Protein AF-0000000082197434 (afdb_homodimer)

Organism: NCBI:txid1825980

Foldseek 3Di:
DPQQLVVCVVCVVVCVVLQAQEEEEDEQPFDDRDPRHHYDYHHWHQDLPIPLLVCLLVLLCRLLVCVLVQGEYEQEYQFLAANSLLSQLSNCVQQDVDASVRSSVVVCVVVVRHDHDPNSVVSSVVCNVPVRVVSSVVSVVVCVVSVVVPPRPRYHYHHDGNPPPPPDPPPPPPDDDD/DPQQLVVCVVCVVVCVVLQAQEEEEDEQPFDDRDPRHHYDYHHWHQDLVIPLLVCLLVLLCRLLVCVLVQGEYEQEYQFLAANSLLSQLSNCVQQDVDASVRSSVVVCVVVVRHDHDPNSVVSSVVCNVPPSVVSSVVSVVVVVVSVVVNPRPRYDYHHDGNPPPPPPPPPPPPPDDD

Radius of gyration: 21.54 Å; Cα contacts (8 Å, |Δi|>4): 579; chains: 2; bounding box: 56×86×56 Å

Nearest PDB structures (foldseek):
  6lmy-assembly1_A  TM=9.536E-01  e=1.505E-15  Homo sapiens
  6l1s-assembly1_A  TM=9.495E-01  e=3.196E-15  Homo sapiens
  1wrm-assembly1_A  TM=9.565E-01  e=4.959E-15  Homo sapiens
  6lou-assembly1_A  TM=9.520E-01  e=4.959E-15  Homo sapiens
  7c8s-assembly1_A  TM=9.430E-01  e=7.693E-15  Homo sapiens

Secondary structure (DSSP, 8-state):
-HHHHHHHHHTHHHHHHTTEEEEEEESTT----STT-EEEEE---S-TTS--GGGHHHHHHHHHHHHHTT-EEEEE-SSSSSHHHHHHHHHHHHHSS--HHHHHHHHHHHBTT----HHHHHHHHHHHHHTHHHHHHHHHHHHHHHTTSTT----BEEEE------------------/-HHHHHHHHHTHHHHHHTTEEEEEEESTT----STT-EEEEE---S-TT---GGGHHHHHHHHHHHHHTT-EEEEE-SSSSSHHHHHHHHHHHHHSS--HHHHHHHHHHHBTT----HHHHHHHHHHHHHTHHHHHHHHHHHHHHHTTSTT----BEEEE------------------

pLDDT: mean 82.96, std 24.91, range [22.56, 98.94]

Structure (mmCIF, N/CA/C/O backbone):
data_AF-0000000082197434-model_v1
#
loop_
_entity.id
_entity.type
_entity.pdbx_description
1 polymer 'Dual specificity protein phosphatase 15'
#
loop_
_atom_site.group_PDB
_atom_site.id
_atom_site.type_symbol
_atom_site.label_atom_id
_atom_site.label_alt_id
_atom_site.label_comp_id
_atom_site.label_asym_id
_atom_site.label_entity_id
_atom_site.label_seq_id
_atom_site.pdbx_PDB_ins_code
_atom_site.Cartn_x
_atom_site.Cartn_y
_atom_site.Cartn_z
_atom_site.occupancy
_atom_site.B_iso_or_equiv
_atom_site.auth_seq_id
_atom_site.auth_comp_id
_atom_site.auth_asym_id
_atom_site.auth_atom_id
_atom_site.pdbx_PDB_model_num
ATOM 1 N N . GLN A 1 1 ? -16.203 20.062 2.92 1 41.38 1 GLN A N 1
ATOM 2 C CA . GLN A 1 1 ? -15.891 19.7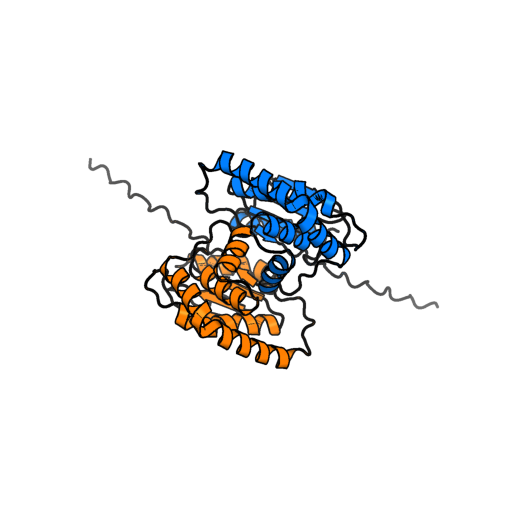81 4.316 1 41.38 1 GLN A CA 1
ATOM 3 C C . GLN A 1 1 ? -16.562 18.5 4.781 1 41.38 1 GLN A C 1
ATOM 5 O O . GLN A 1 1 ? -15.938 17.656 5.438 1 41.38 1 GLN A O 1
ATOM 10 N N . ASN A 1 2 ? -17.938 18.297 4.477 1 50.31 2 ASN A N 1
ATOM 11 C CA . ASN A 1 2 ? -18.953 17.359 4.93 1 50.31 2 ASN A CA 1
ATOM 12 C C . ASN A 1 2 ? -18.781 15.984 4.293 1 50.31 2 ASN A C 1
ATOM 14 O O . ASN A 1 2 ? -19.125 14.969 4.898 1 50.31 2 ASN A O 1
ATOM 18 N N . ASN A 1 3 ? -17.812 15.984 3.371 1 70.44 3 ASN A N 1
ATOM 19 C CA . ASN A 1 3 ? -17.828 14.797 2.525 1 70.44 3 ASN A CA 1
ATOM 20 C C . ASN A 1 3 ? -16.922 13.695 3.076 1 70.44 3 ASN A C 1
ATOM 22 O O . ASN A 1 3 ? -17.281 12.523 3.08 1 70.44 3 ASN A O 1
ATOM 26 N N . MET A 1 4 ? -15.961 14.141 3.9 1 75.88 4 MET A N 1
ATOM 27 C CA . MET A 1 4 ? -15.055 13.117 4.406 1 75.88 4 MET A CA 1
ATOM 28 C C . MET A 1 4 ? -15.672 12.359 5.578 1 75.88 4 MET A C 1
ATOM 30 O O . MET A 1 4 ? -15.555 11.141 5.672 1 75.88 4 MET A O 1
ATOM 34 N N . ALA A 1 5 ? -16.328 13.086 6.387 1 78.31 5 ALA A N 1
ATOM 35 C CA . ALA A 1 5 ? -17.016 12.477 7.52 1 78.31 5 ALA A CA 1
ATOM 36 C C . ALA A 1 5 ? -18.031 11.445 7.047 1 78.31 5 ALA A C 1
ATOM 38 O O . ALA A 1 5 ? -18.125 10.352 7.609 1 78.31 5 ALA A O 1
ATOM 39 N N . ALA A 1 6 ? -18.703 11.82 6.012 1 81.69 6 ALA A N 1
ATOM 40 C CA . ALA A 1 6 ? -19.719 10.93 5.457 1 81.69 6 ALA A CA 1
ATOM 41 C C . ALA A 1 6 ? -19.078 9.672 4.871 1 81.69 6 ALA A C 1
ATOM 43 O O . ALA A 1 6 ? -19.594 8.562 5.039 1 81.6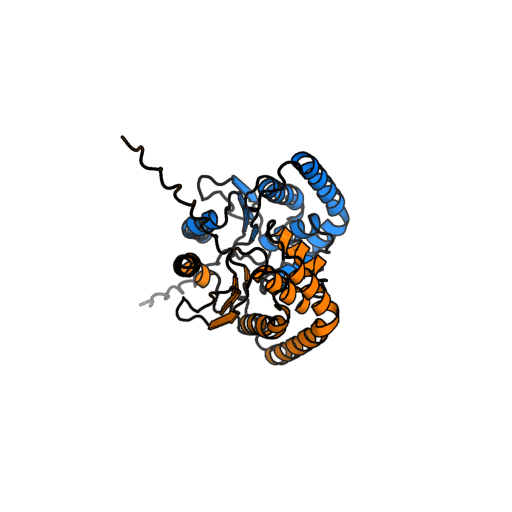9 6 ALA A O 1
ATOM 44 N N . THR A 1 7 ? -18 9.867 4.266 1 81.12 7 THR A N 1
ATOM 45 C CA . THR A 1 7 ? -17.312 8.742 3.646 1 81.12 7 THR A CA 1
ATOM 46 C C . THR A 1 7 ? -16.797 7.773 4.711 1 81.12 7 THR A C 1
ATOM 48 O O . THR A 1 7 ? -16.953 6.555 4.57 1 81.12 7 THR A O 1
ATOM 51 N N . LEU A 1 8 ? -16.328 8.32 5.754 1 86 8 LEU A N 1
ATOM 52 C CA . LEU A 1 8 ? -15.828 7.469 6.828 1 86 8 LEU A CA 1
ATOM 53 C C . LEU A 1 8 ? -16.969 6.703 7.496 1 86 8 LEU A C 1
ATOM 55 O O . LEU A 1 8 ? -16.812 5.523 7.824 1 86 8 LEU A O 1
ATOM 59 N N . LYS A 1 9 ? -18.016 7.316 7.652 1 84.69 9 LYS A N 1
ATOM 60 C CA . LYS A 1 9 ? -19.188 6.68 8.266 1 84.69 9 LYS A CA 1
ATOM 61 C C . LYS A 1 9 ? -19.719 5.547 7.387 1 84.69 9 LYS A C 1
ATOM 63 O O . LYS A 1 9 ? -20.078 4.48 7.895 1 84.69 9 LYS A O 1
ATOM 68 N N . ARG A 1 10 ? -19.625 5.809 6.121 1 82.44 10 ARG A N 1
ATOM 69 C CA . ARG A 1 10 ? -20.109 4.809 5.172 1 82.44 10 ARG A CA 1
ATOM 70 C C . ARG A 1 10 ? -19.141 3.635 5.074 1 82.44 10 ARG A C 1
ATOM 72 O O . ARG A 1 10 ? -19.547 2.52 4.734 1 82.44 10 ARG A O 1
ATOM 79 N N . ASP A 1 11 ? -17.953 3.965 5.508 1 85.75 11 ASP A N 1
ATOM 80 C CA . ASP A 1 11 ? -16.906 2.959 5.336 1 85.75 11 ASP A CA 1
ATOM 81 C C . ASP A 1 11 ? -16.656 2.195 6.637 1 85.75 11 ASP A C 1
ATOM 83 O O . ASP A 1 11 ? -15.672 1.471 6.758 1 85.75 11 ASP A O 1
ATOM 87 N N . ARG A 1 12 ? -17.5 2.262 7.543 1 87.56 12 ARG A N 1
ATOM 88 C CA . ARG A 1 12 ? -17.266 1.701 8.867 1 87.56 12 ARG A CA 1
ATOM 89 C C . ARG A 1 12 ? -17.078 0.188 8.797 1 87.56 12 ARG A C 1
ATOM 91 O O . ARG A 1 12 ? -16.234 -0.375 9.484 1 87.56 12 ARG A O 1
ATOM 98 N N . GLU A 1 13 ? -17.859 -0.441 8.047 1 83.38 13 GLU A N 1
ATOM 99 C CA . GLU A 1 13 ? -17.781 -1.894 7.922 1 83.38 13 GLU A CA 1
ATOM 100 C C . GLU A 1 13 ? -16.422 -2.322 7.379 1 83.38 13 GLU A C 1
ATOM 102 O O . GLU A 1 13 ? -15.82 -3.285 7.871 1 83.38 13 GLU A O 1
ATOM 107 N N . ASN A 1 14 ? -16.031 -1.604 6.406 1 83.12 14 ASN A N 1
ATOM 108 C CA . ASN A 1 14 ? -14.727 -1.911 5.832 1 83.12 14 ASN A CA 1
ATOM 109 C C . ASN A 1 14 ? -13.602 -1.675 6.836 1 83.12 14 ASN A C 1
ATOM 111 O O . ASN A 1 14 ? -12.641 -2.445 6.891 1 83.12 14 ASN A O 1
ATOM 115 N N . LEU A 1 15 ? -13.742 -0.645 7.543 1 90 15 LEU A N 1
ATOM 116 C CA . LEU A 1 15 ? -12.734 -0.339 8.555 1 90 15 LEU A CA 1
ATOM 117 C C . LEU A 1 15 ? -12.664 -1.447 9.602 1 90 15 LEU A C 1
ATOM 119 O O . LEU A 1 15 ? -11.57 -1.864 9.992 1 90 15 LEU A O 1
ATOM 123 N N . THR A 1 16 ? -13.773 -1.887 9.969 1 87.94 16 THR A N 1
ATOM 124 C CA . THR A 1 16 ? -13.836 -2.955 10.961 1 87.94 16 THR A CA 1
ATOM 125 C C . THR A 1 16 ? -13.258 -4.25 10.398 1 87.94 16 THR A C 1
ATOM 127 O O . THR A 1 16 ? -12.5 -4.945 11.078 1 87.94 16 THR A O 1
ATOM 130 N N . LYS A 1 17 ? -13.617 -4.496 9.195 1 82.25 17 LYS A N 1
ATOM 131 C CA . LYS A 1 17 ? -13.133 -5.707 8.531 1 82.25 17 LYS A CA 1
ATOM 132 C C . LYS A 1 17 ? -11.609 -5.723 8.453 1 82.25 17 LYS A C 1
ATOM 134 O O . LYS A 1 17 ? -10.992 -6.781 8.547 1 82.25 17 LYS A O 1
ATOM 139 N N . ASN A 1 18 ? -11.047 -4.555 8.367 1 84.12 18 ASN A N 1
ATOM 140 C CA . ASN A 1 18 ? -9.594 -4.441 8.258 1 84.12 18 ASN A CA 1
ATOM 141 C C . ASN A 1 18 ? -8.953 -4.141 9.609 1 84.12 18 ASN A C 1
ATOM 143 O O . ASN A 1 18 ? -7.785 -3.748 9.672 1 84.12 18 ASN A O 1
ATOM 147 N N . ARG A 1 19 ? -9.727 -4.199 10.664 1 90.75 19 ARG A N 1
ATOM 148 C CA . ARG A 1 19 ? -9.273 -4.051 12.047 1 90.75 19 ARG A CA 1
ATOM 149 C C . ARG A 1 19 ? -8.68 -2.668 12.281 1 90.75 19 ARG A C 1
ATOM 151 O O . ARG A 1 19 ? -7.676 -2.531 12.984 1 90.75 19 ARG A O 1
ATOM 158 N N . VAL A 1 20 ? -9.266 -1.799 11.562 1 95.12 20 VAL A N 1
ATOM 159 C CA . VAL A 1 20 ? -8.828 -0.428 11.812 1 95.12 20 VAL A CA 1
ATOM 160 C C . VAL A 1 20 ? -9.367 0.052 13.156 1 95.12 20 VAL A C 1
ATOM 162 O O . VAL A 1 20 ? -10.57 0.014 13.398 1 95.12 20 VAL A O 1
ATOM 165 N N . THR A 1 21 ? -8.445 0.478 14.008 1 97.44 21 THR A N 1
ATOM 166 C CA . THR A 1 21 ? -8.812 0.962 15.336 1 97.44 21 THR A CA 1
ATOM 167 C C . THR A 1 21 ? -8.367 2.408 15.523 1 97.44 21 THR A C 1
ATOM 169 O O . THR A 1 21 ? -8.805 3.084 16.453 1 97.44 21 THR A O 1
ATOM 172 N N . HIS A 1 22 ? -7.496 2.879 14.773 1 98.06 22 HIS A N 1
ATOM 173 C CA . HIS A 1 22 ? -6.918 4.215 14.852 1 98.06 22 HIS A CA 1
ATOM 174 C C . HIS A 1 22 ? -7.086 4.965 13.531 1 98.06 22 HIS A C 1
ATOM 176 O O . HIS A 1 22 ? -6.953 4.375 12.461 1 98.06 22 HIS A O 1
ATOM 182 N N . ILE A 1 23 ? -7.422 6.27 13.641 1 97.75 23 ILE A N 1
ATOM 183 C CA . ILE A 1 23 ? -7.547 7.121 12.469 1 97.75 23 ILE A CA 1
ATOM 184 C C . ILE A 1 23 ? -6.672 8.359 12.633 1 97.75 23 ILE A C 1
ATOM 186 O O . ILE A 1 23 ? -6.797 9.094 13.617 1 97.75 23 ILE A O 1
ATOM 190 N N . LEU A 1 24 ? -5.75 8.547 11.734 1 98.5 24 LEU A N 1
ATOM 191 C CA . LEU A 1 24 ? -4.93 9.75 11.625 1 98.5 24 LEU A CA 1
ATOM 192 C C . LEU A 1 24 ? -5.441 10.656 10.516 1 98.5 24 LEU A C 1
ATOM 194 O O . LEU A 1 24 ? -5.262 10.367 9.328 1 98.5 24 LEU A O 1
ATOM 198 N N . SER A 1 25 ? -6.082 11.789 10.961 1 97.56 25 SER A N 1
ATOM 199 C CA . SER A 1 25 ? -6.656 12.75 10.023 1 97.56 25 SER A CA 1
ATOM 200 C C . SER A 1 25 ? -5.715 13.93 9.805 1 97.56 25 SER A C 1
ATOM 202 O O . SER A 1 25 ? -5.359 14.633 10.75 1 97.56 25 SER A O 1
ATOM 204 N N . VAL A 1 26 ? -5.324 14.117 8.492 1 98.25 26 VAL A N 1
ATOM 205 C CA . VAL A 1 26 ? -4.312 15.125 8.188 1 98.25 26 VAL A CA 1
ATOM 206 C C . VAL A 1 26 ? -4.871 16.141 7.188 1 98.25 26 VAL A C 1
ATOM 208 O O . VAL A 1 26 ? -4.555 16.078 5.996 1 98.25 26 VAL A O 1
ATOM 211 N N . HIS A 1 27 ? -5.707 17.094 7.59 1 96.31 27 HIS A N 1
ATOM 212 C CA . HIS A 1 27 ? -6.277 18.156 6.766 1 96.31 27 HIS A CA 1
ATOM 213 C C . HIS A 1 27 ? -6.844 19.266 7.629 1 96.31 27 HIS A C 1
ATOM 215 O O . HIS A 1 27 ? -6.969 19.125 8.844 1 96.31 27 HIS A O 1
ATOM 221 N N . ASN A 1 28 ? -7.188 20.422 7.027 1 94.19 28 ASN A N 1
ATOM 222 C CA . ASN A 1 28 ? -7.48 21.656 7.75 1 94.19 28 ASN A CA 1
ATOM 223 C C . ASN A 1 28 ? -8.797 21.562 8.523 1 94.19 28 ASN A C 1
ATOM 225 O O . ASN A 1 28 ? -9.078 22.391 9.391 1 94.19 28 ASN A O 1
ATOM 229 N N . ASN A 1 29 ? -9.633 20.625 8.383 1 92.44 29 ASN A N 1
ATOM 230 C CA . ASN A 1 29 ? -10.875 20.422 9.133 1 92.44 29 ASN A CA 1
ATOM 231 C C . ASN A 1 29 ? -10.883 19.078 9.859 1 92.44 29 ASN A C 1
ATOM 233 O O . ASN A 1 29 ? -11.938 18.469 10.016 1 92.44 29 ASN A O 1
ATOM 237 N N . ALA A 1 30 ? -9.75 18.703 10.289 1 94.38 30 ALA A N 1
ATOM 238 C CA . ALA A 1 30 ? -9.609 17.391 10.891 1 94.38 30 ALA A CA 1
ATOM 239 C C . ALA A 1 30 ? -10.312 17.328 12.25 1 94.38 30 ALA A C 1
ATOM 241 O O . ALA A 1 30 ? -10.07 18.156 13.117 1 94.38 30 ALA A O 1
ATOM 242 N N . ARG A 1 31 ? -11.195 16.375 12.406 1 94.31 31 ARG A N 1
ATOM 243 C CA . ARG A 1 31 ? -11.906 16.125 13.648 1 94.31 31 ARG A CA 1
ATOM 244 C C . ARG A 1 31 ? -12.43 14.688 13.703 1 94.31 31 ARG A C 1
ATOM 246 O O . ARG A 1 31 ? -12.688 14.086 12.664 1 94.31 31 ARG A O 1
ATOM 253 N N . PRO A 1 32 ? -12.555 14.133 14.898 1 95.31 32 PRO A N 1
ATOM 254 C CA . PRO A 1 32 ? -13.148 12.797 14.992 1 95.31 32 PRO A CA 1
ATOM 255 C C . PRO A 1 32 ? -14.586 12.758 14.484 1 95.31 32 PRO A C 1
ATOM 257 O O . PRO A 1 32 ? -15.352 13.703 14.695 1 95.31 32 PRO A O 1
ATOM 260 N N . VAL A 1 33 ? -14.891 11.633 13.789 1 93.25 33 VAL A N 1
ATOM 261 C CA . VAL A 1 33 ? -16.25 11.547 13.242 1 93.25 33 VAL A CA 1
ATOM 262 C C . VAL A 1 33 ? -16.859 10.188 13.602 1 93.25 33 VAL A C 1
ATOM 264 O O . VAL A 1 33 ? -18.078 10.039 13.625 1 93.25 33 VAL A O 1
ATOM 267 N N . LEU A 1 34 ? -16.047 9.188 13.773 1 94.5 34 LEU A N 1
ATOM 268 C CA . LEU A 1 34 ? -16.516 7.852 14.141 1 94.5 34 LEU A CA 1
ATOM 269 C C . LEU A 1 34 ? -16.375 7.621 15.641 1 94.5 34 LEU A C 1
ATOM 271 O O . LEU A 1 34 ? -15.391 8.055 16.25 1 94.5 34 LEU A O 1
ATOM 275 N N . GLU A 1 35 ? -17.297 6.875 16.125 1 92.75 35 GLU A N 1
ATOM 276 C CA . GLU A 1 35 ? -17.188 6.488 17.531 1 92.75 35 GLU A CA 1
ATOM 277 C C . GLU A 1 35 ? -16.297 5.262 17.703 1 92.75 35 GLU A C 1
ATOM 279 O O . GLU A 1 35 ? -16.047 4.535 16.75 1 92.75 35 GLU A O 1
ATOM 284 N N . ASP A 1 36 ? -15.68 5.039 18.812 1 93.38 36 ASP A N 1
ATOM 285 C CA . ASP A 1 36 ? -14.938 3.85 19.219 1 93.38 36 ASP A CA 1
ATOM 286 C C . ASP A 1 36 ? -13.641 3.709 18.422 1 93.38 36 ASP A C 1
ATOM 288 O O . ASP A 1 36 ? -13.258 2.6 18.047 1 93.38 36 ASP A O 1
ATOM 292 N N . MET A 1 37 ? -13.234 4.832 17.906 1 96.56 37 MET A N 1
ATOM 293 C CA . MET A 1 37 ? -11.922 4.902 17.266 1 96.56 37 MET A CA 1
ATOM 294 C C . MET A 1 37 ? -10.984 5.828 18.031 1 96.56 37 MET A C 1
ATOM 296 O O . MET A 1 37 ? -11.43 6.801 18.641 1 96.56 37 MET A O 1
ATOM 300 N N . THR A 1 38 ? -9.719 5.488 18.094 1 98.19 38 THR A N 1
ATOM 301 C CA . THR A 1 38 ? -8.703 6.406 18.594 1 98.19 38 THR A CA 1
ATOM 302 C C . THR A 1 38 ? -8.234 7.355 17.5 1 98.19 38 THR A C 1
ATOM 304 O O . THR A 1 38 ? -7.855 6.914 16.406 1 98.19 38 THR A O 1
ATOM 307 N N . TYR A 1 39 ? -8.25 8.703 17.812 1 98.19 39 TYR A N 1
ATOM 308 C CA . TYR A 1 39 ? -7.969 9.688 16.766 1 98.19 39 TYR A CA 1
ATOM 309 C C . TYR A 1 39 ? -6.707 10.477 17.094 1 98.19 39 TYR A C 1
ATOM 311 O O . TYR A 1 39 ? -6.449 10.797 18.25 1 98.19 39 TYR A O 1
ATOM 319 N N . LEU A 1 40 ? -5.918 10.742 16.094 1 98.81 40 LEU A N 1
ATOM 320 C CA . LEU A 1 40 ? -5.012 11.883 16.031 1 98.81 40 LEU A CA 1
ATOM 321 C C . LEU A 1 40 ? -5.375 12.805 14.875 1 98.81 40 LEU A C 1
ATOM 323 O O . LEU A 1 40 ? -5.434 12.367 13.719 1 98.81 40 LEU A O 1
ATOM 327 N N . CYS A 1 41 ? -5.699 14.055 15.164 1 98.5 41 CYS A N 1
ATOM 328 C CA . CYS A 1 41 ? -6.094 15.023 14.148 1 98.5 41 CYS A CA 1
ATOM 329 C C . CYS A 1 41 ? -5.039 16.125 14 1 98.5 41 CYS A C 1
ATOM 331 O O . CYS A 1 41 ? -4.727 16.828 14.961 1 98.5 41 CYS A O 1
ATOM 333 N N . ILE A 1 42 ? -4.5 16.188 12.836 1 98.56 42 ILE A N 1
ATOM 334 C CA . ILE A 1 42 ? -3.521 17.219 12.5 1 98.56 42 ILE A CA 1
ATOM 335 C C . ILE A 1 42 ? -4.133 18.203 11.516 1 98.56 42 ILE A C 1
ATOM 337 O O . ILE A 1 42 ? -4.465 17.844 10.383 1 98.56 42 ILE A O 1
ATOM 341 N N . SER A 1 43 ? -4.27 19.453 11.984 1 97.75 43 SER A N 1
ATOM 342 C CA . SER A 1 43 ? -4.852 20.5 11.141 1 97.75 43 SER A CA 1
ATOM 343 C C . SER A 1 43 ? -3.781 21.203 10.312 1 97.75 43 SER A C 1
ATOM 345 O O . SER A 1 43 ? -3.098 22.109 10.797 1 97.75 43 SER A O 1
ATOM 347 N N . VAL A 1 44 ? -3.705 20.812 9.039 1 97.88 44 VAL A N 1
ATOM 348 C CA . VAL A 1 44 ? -2.709 21.375 8.141 1 97.88 44 VAL A CA 1
ATOM 349 C C . VAL A 1 44 ? -3.305 21.516 6.738 1 97.88 44 VAL A C 1
ATOM 351 O O . VAL A 1 44 ? -4.191 20.75 6.355 1 97.88 44 VAL A O 1
ATOM 354 N N . SER A 1 45 ? -2.822 22.531 5.984 1 97.75 45 SER A N 1
ATOM 355 C CA . SER A 1 45 ? -3.213 22.719 4.59 1 97.75 45 SER A CA 1
ATOM 356 C C . SER A 1 45 ? -2.24 22.031 3.643 1 97.75 45 SER A C 1
ATOM 358 O O . SER A 1 45 ? -1.134 21.656 4.039 1 97.75 45 SER A O 1
ATOM 360 N N . ASP A 1 46 ? -2.68 21.859 2.441 1 97.88 46 ASP A N 1
ATOM 361 C CA . ASP A 1 46 ? -1.788 21.312 1.417 1 97.88 46 ASP A CA 1
ATOM 362 C C . ASP A 1 46 ? -1.107 22.438 0.64 1 97.88 46 ASP A C 1
ATOM 364 O O . ASP A 1 46 ? -1.45 22.703 -0.515 1 97.88 46 ASP A O 1
ATOM 368 N N . SER A 1 47 ? -0.231 23.016 1.285 1 98.12 47 SER A N 1
ATOM 369 C CA . SER A 1 47 ? 0.591 24.078 0.719 1 98.12 47 SER A CA 1
ATOM 370 C C . SER A 1 47 ? 2.076 23.812 0.946 1 98.12 47 SER A C 1
ATOM 372 O O . SER A 1 47 ? 2.469 23.328 2.012 1 98.12 47 SER A O 1
ATOM 374 N N . SER A 1 48 ? 2.852 24.219 -0.055 1 97.94 48 SER A N 1
ATOM 375 C CA . SER A 1 48 ? 4.289 23.969 0.009 1 97.94 48 SER A CA 1
ATOM 376 C C . SER A 1 48 ? 4.926 24.688 1.188 1 97.94 48 SER A C 1
ATOM 378 O O . SER A 1 48 ? 5.988 24.297 1.668 1 97.94 48 SER A O 1
ATOM 380 N N . SER A 1 49 ? 4.238 25.656 1.673 1 98.12 49 SER A N 1
ATOM 381 C CA . SER A 1 49 ? 4.793 26.438 2.773 1 98.12 49 SER A CA 1
ATOM 382 C C . SER A 1 49 ? 4.363 25.859 4.125 1 98.12 49 SER A C 1
ATOM 384 O O . SER A 1 49 ? 4.895 26.266 5.164 1 98.12 49 SER A O 1
ATOM 386 N N . GLN A 1 50 ? 3.367 25 4.145 1 98.44 50 GLN A N 1
ATOM 387 C CA . GLN A 1 50 ? 2.9 24.391 5.387 1 98.44 50 GLN A CA 1
ATOM 388 C C . GLN A 1 50 ? 4.016 23.594 6.066 1 98.44 50 GLN A C 1
ATOM 390 O O . GLN A 1 50 ? 4.723 22.828 5.418 1 98.44 50 GLN A O 1
ATOM 395 N N . ASN A 1 51 ? 4.262 23.828 7.379 1 98.62 51 ASN A N 1
ATOM 396 C CA . ASN A 1 51 ? 5.258 23.125 8.18 1 98.62 51 ASN A CA 1
ATOM 397 C C . ASN A 1 51 ? 4.746 21.781 8.656 1 98.62 51 ASN A C 1
ATOM 399 O O . ASN A 1 51 ? 4.465 21.594 9.844 1 98.62 51 ASN A O 1
ATOM 403 N N . LEU A 1 52 ? 4.766 20.781 7.832 1 98.81 52 LEU A N 1
ATOM 404 C CA . LEU A 1 52 ? 4.219 19.469 8.148 1 98.81 52 LEU A CA 1
ATOM 405 C C . LEU A 1 52 ? 5.203 18.656 8.984 1 98.81 52 LEU A C 1
ATOM 407 O O . LEU A 1 52 ? 4.797 17.844 9.812 1 98.81 52 LEU A O 1
ATOM 411 N N . ILE A 1 53 ? 6.477 18.812 8.797 1 98.94 53 ILE A N 1
ATOM 412 C CA . ILE A 1 53 ? 7.535 18.031 9.43 1 98.94 53 ILE A CA 1
ATOM 413 C C . ILE A 1 53 ? 7.422 18.141 10.945 1 98.94 53 ILE A C 1
ATOM 415 O O . ILE A 1 53 ? 7.777 17.219 11.672 1 98.94 53 ILE A O 1
ATOM 419 N N . GLN A 1 54 ? 6.867 19.172 11.438 1 98.81 54 GLN A N 1
ATOM 420 C CA . GLN A 1 54 ? 6.73 19.344 12.875 1 98.81 54 GLN A CA 1
ATOM 421 C C . GLN A 1 54 ? 5.824 18.281 13.477 1 98.81 54 GLN A C 1
ATOM 423 O O . GLN A 1 54 ? 5.859 18.031 14.688 1 98.81 54 GLN A O 1
ATOM 428 N N . HIS A 1 55 ? 4.992 17.625 12.633 1 98.88 55 HIS A N 1
ATOM 429 C CA . HIS A 1 55 ? 4.035 16.641 13.109 1 98.88 55 HIS A CA 1
ATOM 430 C C . HIS A 1 55 ? 4.512 15.227 12.805 1 98.88 55 HIS A C 1
ATOM 432 O O . HIS A 1 55 ? 3.816 14.25 13.109 1 98.88 55 HIS A O 1
ATOM 438 N N . PHE A 1 56 ? 5.684 15.023 12.188 1 98.94 56 PHE A N 1
ATOM 439 C CA . PHE A 1 56 ? 6.148 13.695 11.789 1 98.94 56 PHE A CA 1
ATOM 440 C C . PHE A 1 56 ? 6.297 12.789 13 1 98.94 56 PHE A C 1
ATOM 442 O O . PHE A 1 56 ? 5.746 11.68 13.023 1 98.94 56 PHE A O 1
ATOM 449 N N . LYS A 1 57 ? 6.961 13.297 14.023 1 98.81 57 LYS A N 1
ATOM 450 C CA . LYS A 1 57 ? 7.266 12.445 15.172 1 98.81 57 LYS A CA 1
ATOM 451 C C . LYS A 1 57 ? 5.992 11.93 15.828 1 98.81 57 LYS A C 1
ATOM 453 O O . LYS A 1 57 ? 5.859 10.727 16.078 1 98.81 57 LYS A O 1
ATOM 458 N N . GLU A 1 58 ? 5.047 12.773 16.125 1 98.81 58 GLU A N 1
ATOM 459 C CA . GLU A 1 58 ? 3.814 12.359 16.797 1 98.81 58 GLU A CA 1
ATOM 460 C C . GLU A 1 58 ? 2.99 11.43 15.914 1 98.81 58 GLU A C 1
ATOM 462 O O . GLU A 1 58 ? 2.373 10.484 16.406 1 98.81 58 GLU A O 1
ATOM 467 N N . SER A 1 59 ? 2.924 11.711 14.617 1 98.88 59 SER A N 1
ATOM 468 C CA . SER A 1 59 ? 2.164 10.883 13.68 1 98.88 59 SER A CA 1
ATOM 469 C C . SER A 1 59 ? 2.754 9.484 13.578 1 98.88 59 SER A C 1
ATOM 471 O O . SER A 1 59 ? 2.023 8.492 13.648 1 98.88 59 SER A O 1
ATOM 473 N N . ILE A 1 60 ? 4.059 9.461 13.461 1 98.81 60 ILE A N 1
ATOM 474 C CA . ILE A 1 60 ? 4.762 8.195 13.312 1 98.81 60 ILE A CA 1
ATOM 475 C C . ILE A 1 60 ? 4.594 7.359 14.578 1 98.81 60 ILE A C 1
ATOM 477 O O . ILE A 1 60 ? 4.336 6.156 14.508 1 98.81 60 ILE A O 1
ATOM 481 N N . ARG A 1 61 ? 4.715 7.965 15.734 1 98.44 61 ARG A N 1
ATOM 482 C CA . ARG A 1 61 ? 4.484 7.27 17 1 98.44 61 ARG A CA 1
ATOM 483 C C . ARG A 1 61 ? 3.061 6.727 17.062 1 98.44 61 ARG A C 1
ATOM 485 O O . ARG A 1 61 ? 2.848 5.586 17.484 1 98.44 61 ARG A O 1
ATOM 492 N N . PHE A 1 62 ? 2.117 7.516 16.672 1 98.62 62 PHE A N 1
ATOM 493 C CA . PHE A 1 62 ? 0.708 7.137 16.688 1 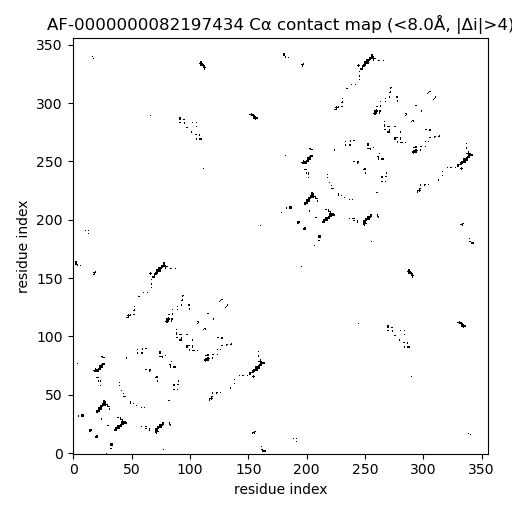98.62 62 PHE A CA 1
ATOM 494 C C . PHE A 1 62 ? 0.472 5.891 15.844 1 98.62 62 PHE A C 1
ATOM 496 O O . PHE A 1 62 ? -0.172 4.941 16.297 1 98.62 62 PHE A O 1
ATOM 503 N N . ILE A 1 63 ? 1.02 5.91 14.648 1 98.31 63 ILE A N 1
ATOM 504 C CA . ILE A 1 63 ? 0.87 4.785 13.727 1 98.31 63 ILE A CA 1
ATOM 505 C C . ILE A 1 63 ? 1.543 3.547 14.32 1 98.31 63 ILE A C 1
ATOM 507 O O . ILE A 1 63 ? 0.954 2.465 14.344 1 98.31 63 ILE A O 1
ATOM 511 N N . HIS A 1 64 ? 2.719 3.75 14.805 1 97.56 64 HIS A N 1
ATOM 512 C CA . HIS A 1 64 ? 3.531 2.623 15.25 1 97.56 64 HIS A CA 1
ATOM 513 C C . HIS A 1 64 ? 2.941 1.973 16.5 1 97.56 64 HIS A C 1
ATOM 515 O O . HIS A 1 64 ? 2.896 0.745 16.594 1 97.56 64 HIS A O 1
ATOM 521 N N . GLU A 1 65 ? 2.514 2.744 17.438 1 96.88 65 GLU A N 1
ATOM 522 C CA . GLU A 1 65 ? 1.886 2.213 18.641 1 96.88 65 GLU A CA 1
ATOM 523 C C . GLU A 1 65 ? 0.621 1.429 18.312 1 96.88 65 GLU A C 1
ATOM 525 O O . GLU A 1 65 ? 0.358 0.381 18.906 1 96.88 65 GLU A O 1
ATOM 530 N N . CYS A 1 66 ? -0.169 1.942 17.406 1 96.44 66 CYS A N 1
ATOM 531 C CA . CYS A 1 66 ? -1.343 1.223 16.922 1 96.44 66 CYS A CA 1
ATOM 532 C C . CYS A 1 66 ? -0.969 -0.179 16.453 1 96.44 66 CYS A C 1
ATOM 534 O O . CYS A 1 66 ? -1.582 -1.162 16.875 1 96.44 66 CYS A O 1
ATOM 536 N N . ARG A 1 67 ? 0.035 -0.239 15.664 1 94.5 67 ARG A N 1
ATOM 537 C CA . ARG A 1 67 ? 0.476 -1.501 15.078 1 94.5 67 ARG A CA 1
ATOM 538 C C . ARG A 1 67 ? 0.988 -2.455 16.156 1 94.5 67 ARG A C 1
ATOM 540 O O . ARG A 1 67 ? 0.716 -3.656 16.109 1 94.5 67 ARG A O 1
ATOM 547 N N . LEU A 1 68 ? 1.776 -1.932 17.062 1 93.06 68 LEU A N 1
ATOM 548 C CA . LEU A 1 68 ? 2.332 -2.75 18.141 1 93.06 68 LEU A CA 1
ATOM 549 C C . LEU A 1 68 ? 1.222 -3.391 18.969 1 93.06 68 LEU A C 1
ATOM 551 O O . LEU A 1 68 ? 1.406 -4.473 19.531 1 93.06 68 LEU A O 1
ATOM 555 N N . HIS A 1 69 ? 0.095 -2.811 18.953 1 93.12 69 HIS A N 1
ATOM 556 C CA . HIS A 1 69 ? -1.021 -3.32 19.75 1 93.12 69 HIS A CA 1
ATOM 557 C C . HIS A 1 69 ? -1.97 -4.148 18.891 1 93.12 69 HIS A C 1
ATOM 559 O O . HIS A 1 69 ? -3.08 -4.473 19.312 1 93.12 69 HIS A O 1
ATOM 565 N N . GLY A 1 70 ? -1.653 -4.348 17.688 1 91.81 70 GLY A N 1
ATOM 566 C CA . GLY A 1 70 ? -2.393 -5.262 16.828 1 91.81 70 GLY A CA 1
ATOM 567 C C . GLY A 1 70 ? -3.514 -4.586 16.062 1 91.81 70 GLY A C 1
ATOM 568 O O . GLY A 1 70 ? -4.355 -5.258 15.461 1 91.81 70 GLY A O 1
ATOM 569 N N . GLY A 1 71 ? -3.549 -3.262 16.094 1 94.62 71 GLY A N 1
ATOM 57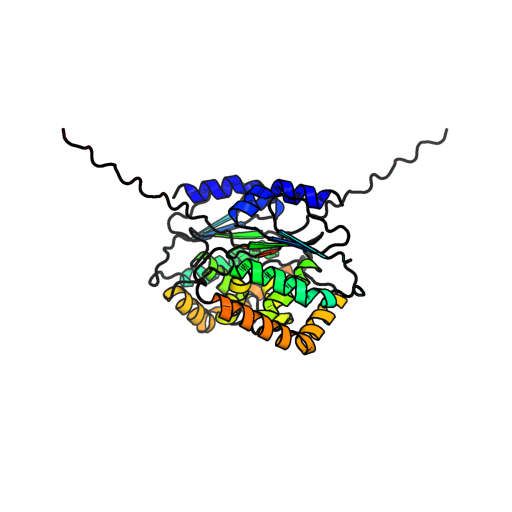0 C CA . GLY A 1 71 ? -4.574 -2.518 15.383 1 94.62 71 GLY A CA 1
ATOM 571 C C . GLY A 1 71 ? -4.117 -2.037 14.016 1 94.62 71 GLY A C 1
ATOM 572 O O . GLY A 1 71 ? -2.93 -2.1 13.695 1 94.62 71 GLY A O 1
ATOM 573 N N . GLY A 1 72 ? -5.098 -1.634 13.172 1 96.06 72 GLY A N 1
ATOM 574 C CA . GLY A 1 72 ? -4.84 -0.92 11.938 1 96.06 72 GLY A CA 1
ATOM 575 C C . GLY A 1 72 ? -5.055 0.577 12.055 1 96.06 72 GLY A C 1
ATOM 576 O O . GLY A 1 72 ? -5.895 1.029 12.828 1 96.06 72 GLY A O 1
ATOM 577 N N . CYS A 1 73 ? -4.234 1.216 11.328 1 97.25 73 CYS A N 1
ATOM 578 C CA . CYS A 1 73 ? -4.336 2.672 11.32 1 97.25 73 CYS A CA 1
ATOM 579 C C . CYS A 1 73 ? -4.668 3.188 9.93 1 97.25 73 CYS A C 1
ATOM 581 O O . CYS A 1 73 ? -4.004 2.832 8.953 1 97.25 73 CYS A O 1
ATOM 583 N N . LEU A 1 74 ? -5.746 3.965 9.844 1 96.56 74 LEU A N 1
ATOM 584 C CA . LEU A 1 74 ? -6.059 4.68 8.609 1 96.56 74 LEU A CA 1
ATOM 585 C C . LEU A 1 74 ? -5.465 6.086 8.633 1 96.56 74 LEU A C 1
ATOM 587 O O . LEU A 1 74 ? -5.719 6.859 9.555 1 96.56 74 LEU A O 1
ATOM 591 N N . ILE A 1 75 ? -4.605 6.344 7.633 1 97.75 75 ILE A N 1
ATOM 592 C CA . ILE A 1 75 ? -4.098 7.695 7.418 1 97.75 75 ILE A CA 1
ATOM 593 C C . ILE A 1 75 ? -4.832 8.344 6.246 1 97.75 75 ILE A C 1
ATOM 595 O O . ILE A 1 75 ? -4.832 7.812 5.133 1 97.75 75 ILE A O 1
ATOM 599 N N . HIS A 1 76 ? -5.52 9.508 6.543 1 94.38 76 HIS A N 1
ATOM 600 C CA . HIS A 1 76 ? -6.266 10.086 5.434 1 94.38 76 HIS A CA 1
ATOM 601 C C . HIS A 1 76 ? -6.18 11.609 5.449 1 94.38 76 HIS A C 1
ATOM 603 O O . HIS A 1 76 ? -5.875 12.211 6.484 1 94.38 76 HIS A O 1
ATOM 609 N N . CYS A 1 77 ? -6.242 12.164 4.309 1 94.44 77 CYS A N 1
ATOM 610 C CA . CYS A 1 77 ? -6.496 13.594 4.141 1 94.44 77 CYS A CA 1
ATOM 611 C C . CYS A 1 77 ? -7.73 13.828 3.283 1 94.44 77 CYS A C 1
ATOM 613 O O . CYS A 1 77 ? -8.727 13.109 3.402 1 94.44 77 CYS A O 1
ATOM 615 N N . LEU A 1 78 ? -7.805 15.008 2.521 1 90.81 78 LEU A N 1
ATOM 616 C CA . LEU A 1 78 ? -8.977 15.312 1.701 1 90.81 78 LEU A CA 1
ATOM 617 C C . LEU A 1 78 ? -8.914 14.57 0.372 1 90.81 78 LEU A C 1
ATOM 619 O O . LEU A 1 78 ? -9.906 13.969 -0.056 1 90.81 78 LEU A O 1
ATOM 623 N N . ALA A 1 79 ? -7.762 14.508 -0.259 1 90.81 79 ALA A N 1
ATOM 624 C CA . ALA A 1 79 ? -7.656 13.969 -1.609 1 90.81 79 ALA A CA 1
ATOM 625 C C . ALA A 1 79 ? -6.867 12.656 -1.612 1 90.81 79 ALA A C 1
ATOM 627 O O . ALA A 1 79 ? -6.973 11.867 -2.551 1 90.81 79 ALA A O 1
ATOM 628 N N . GLY A 1 80 ? -6.035 12.383 -0.573 1 92.62 80 GLY A N 1
ATOM 629 C CA . GLY A 1 80 ? -5.195 11.195 -0.569 1 92.62 80 GLY A CA 1
ATOM 630 C C . GLY A 1 80 ? -4.031 11.281 -1.538 1 92.62 80 GLY A C 1
ATOM 631 O O . GLY A 1 80 ? -3.625 10.273 -2.121 1 92.62 80 GLY A O 1
ATOM 632 N N . VAL A 1 81 ? -3.492 12.484 -1.726 1 95.94 81 VAL A N 1
ATOM 633 C CA . VAL A 1 81 ? -2.488 12.688 -2.766 1 95.94 81 VAL A CA 1
ATOM 634 C C . VAL A 1 81 ? -1.192 13.195 -2.137 1 95.94 81 VAL A C 1
ATOM 636 O O . VAL A 1 81 ? -0.103 12.742 -2.496 1 95.94 81 VAL A O 1
ATOM 639 N N . SER A 1 82 ? -1.263 14 -1.114 1 98.12 82 SER A N 1
ATOM 640 C CA . SER A 1 82 ? -0.078 14.75 -0.705 1 98.12 82 SER A CA 1
ATOM 641 C C . SER A 1 82 ? 0.151 14.641 0.799 1 98.12 82 SER A C 1
ATOM 643 O O . SER A 1 82 ? 1.071 13.945 1.243 1 98.12 82 SER A O 1
ATOM 645 N N . ARG A 1 83 ? -0.742 15.203 1.654 1 98.5 83 ARG A N 1
ATOM 646 C CA . ARG A 1 83 ? -0.524 15.297 3.094 1 98.5 83 ARG A CA 1
ATOM 647 C C . ARG A 1 83 ? -0.424 13.914 3.725 1 98.5 83 ARG A C 1
ATOM 649 O O . ARG A 1 83 ? 0.561 13.602 4.398 1 98.5 83 ARG A O 1
ATOM 656 N N . SER A 1 84 ? -1.523 13.117 3.5 1 98.19 84 SER A N 1
ATOM 657 C CA . SER A 1 84 ? -1.524 11.773 4.07 1 98.19 84 SER A CA 1
ATOM 658 C C . SER A 1 84 ? -0.386 10.938 3.504 1 98.19 84 SER A C 1
ATOM 660 O O . SER A 1 84 ? 0.256 10.18 4.234 1 98.19 84 SER A O 1
ATOM 662 N N . THR A 1 85 ? -0.143 11.062 2.215 1 98.62 85 THR A N 1
ATOM 663 C CA . THR A 1 85 ? 0.949 10.344 1.572 1 98.62 85 THR A CA 1
ATOM 664 C C . THR A 1 85 ? 2.285 10.695 2.217 1 98.62 85 THR A C 1
ATOM 666 O O . THR A 1 85 ? 3.121 9.82 2.451 1 98.62 85 THR A O 1
ATOM 669 N N . THR A 1 86 ? 2.461 11.938 2.477 1 98.94 86 THR A N 1
ATOM 670 C CA . THR A 1 86 ? 3.709 12.398 3.076 1 98.94 86 THR A CA 1
ATOM 671 C C . THR A 1 86 ? 3.932 11.734 4.434 1 98.94 86 THR A C 1
ATOM 673 O O . THR A 1 86 ? 5.027 11.25 4.723 1 98.94 86 THR A O 1
ATOM 676 N N . ILE A 1 87 ? 2.938 11.68 5.203 1 98.94 87 ILE A N 1
ATOM 677 C CA . ILE A 1 87 ? 3.025 11.055 6.52 1 98.94 87 ILE A CA 1
ATOM 678 C C . ILE A 1 87 ? 3.324 9.562 6.363 1 98.94 87 ILE A C 1
ATOM 680 O O . ILE A 1 87 ? 4.164 9.016 7.082 1 98.94 87 ILE A O 1
ATOM 684 N N . LEU A 1 88 ? 2.656 8.93 5.473 1 98.81 88 LEU A N 1
ATOM 685 C CA . LEU A 1 88 ? 2.898 7.516 5.219 1 98.81 88 LEU A CA 1
ATOM 686 C C . LEU A 1 88 ? 4.348 7.277 4.812 1 98.81 88 LEU A C 1
ATOM 688 O O . LEU A 1 88 ? 4.996 6.359 5.324 1 98.81 88 LEU A O 1
ATOM 692 N N . VAL A 1 89 ? 4.816 8.062 3.902 1 98.94 89 VAL A N 1
ATOM 693 C CA . VAL A 1 89 ? 6.191 7.918 3.43 1 98.94 89 VAL A CA 1
ATOM 694 C C . VAL A 1 89 ? 7.16 8.117 4.594 1 98.94 89 VAL A C 1
ATOM 696 O O . VAL A 1 89 ? 8.102 7.332 4.766 1 98.94 89 VAL A O 1
ATOM 699 N N . ALA A 1 90 ? 6.914 9.117 5.398 1 98.94 90 ALA A N 1
ATOM 700 C CA . ALA A 1 90 ? 7.762 9.344 6.566 1 98.94 90 ALA A CA 1
ATOM 701 C C . ALA A 1 90 ? 7.75 8.125 7.488 1 98.94 90 ALA A C 1
ATOM 703 O O . ALA A 1 90 ? 8.789 7.742 8.031 1 98.94 90 ALA A O 1
ATOM 704 N N . TYR A 1 91 ? 6.664 7.613 7.66 1 98.88 91 TYR A N 1
ATOM 705 C CA . TYR A 1 91 ? 6.57 6.418 8.492 1 98.88 91 TYR A CA 1
ATOM 706 C C . TYR A 1 91 ? 7.363 5.266 7.883 1 98.88 91 TYR A C 1
ATOM 708 O O . TYR A 1 91 ? 8.141 4.602 8.578 1 98.88 91 TYR A O 1
ATOM 716 N N . LEU A 1 92 ? 7.168 4.988 6.598 1 98.75 92 LEU A N 1
ATOM 717 C CA . LEU A 1 92 ? 7.875 3.914 5.91 1 98.75 92 LEU A CA 1
ATOM 718 C C . LEU A 1 92 ? 9.383 4.109 6.008 1 98.75 92 LEU A C 1
ATOM 720 O O . LEU A 1 92 ? 10.125 3.16 6.277 1 98.75 92 LEU A O 1
ATOM 724 N N . MET A 1 93 ? 9.781 5.32 5.789 1 98.81 93 MET A N 1
ATOM 725 C CA . MET A 1 93 ? 11.203 5.629 5.941 1 98.81 93 MET A CA 1
ATOM 726 C C . MET A 1 93 ? 11.711 5.188 7.309 1 98.81 93 MET A C 1
ATOM 728 O O . MET A 1 93 ? 12.844 4.715 7.434 1 98.81 93 MET A O 1
ATOM 732 N N . THR A 1 94 ? 10.922 5.344 8.25 1 98.75 94 THR A N 1
ATOM 733 C CA . THR A 1 94 ? 11.344 5.129 9.633 1 98.75 94 THR A CA 1
ATOM 734 C C . THR A 1 94 ? 11.422 3.639 9.953 1 98.75 94 THR A C 1
ATOM 736 O O . THR A 1 94 ? 12.305 3.199 10.688 1 98.75 94 THR A O 1
ATOM 739 N N . VAL A 1 95 ? 10.547 2.91 9.414 1 97.88 95 VAL A N 1
ATOM 740 C CA . VAL A 1 95 ? 10.469 1.515 9.836 1 97.88 95 VAL A CA 1
ATOM 741 C C . VAL A 1 95 ? 11.156 0.625 8.797 1 97.88 95 VAL A C 1
ATOM 743 O O . VAL A 1 95 ? 11.133 -0.603 8.914 1 97.88 95 VAL A O 1
ATOM 746 N N . THR A 1 96 ? 11.664 1.2 7.816 1 97.62 96 THR A N 1
ATOM 747 C CA . THR A 1 96 ? 12.5 0.521 6.828 1 97.62 96 THR A CA 1
ATOM 748 C C . THR A 1 96 ? 13.836 1.234 6.668 1 97.62 96 THR A C 1
ATOM 750 O O . THR A 1 96 ? 14.125 2.201 7.379 1 97.62 96 THR A O 1
ATOM 753 N N . ASP A 1 97 ? 14.727 0.808 5.75 1 96.56 97 ASP A N 1
ATOM 754 C CA . ASP A 1 97 ? 16 1.45 5.434 1 96.56 97 ASP A CA 1
ATOM 755 C C . ASP A 1 97 ? 15.945 2.139 4.07 1 96.56 97 ASP A C 1
ATOM 757 O O . ASP A 1 97 ? 16.984 2.414 3.465 1 96.56 97 ASP A O 1
ATOM 761 N N . LEU A 1 98 ? 14.742 2.398 3.643 1 98.44 98 LEU A N 1
ATOM 762 C CA . LEU A 1 98 ? 14.555 2.98 2.318 1 98.44 98 LEU A CA 1
ATOM 763 C C . LEU A 1 98 ? 14.633 4.504 2.377 1 98.44 98 LEU A C 1
ATOM 765 O O . LEU A 1 98 ? 14.227 5.109 3.369 1 98.44 98 LEU A O 1
ATOM 769 N N . SER A 1 99 ? 15.07 5.082 1.339 1 98.62 99 SER A N 1
ATOM 770 C CA . SER A 1 99 ? 15.047 6.535 1.212 1 98.62 99 SER A CA 1
ATOM 771 C C . SER A 1 99 ? 13.633 7.051 1.002 1 98.62 99 SER A C 1
ATOM 773 O O . SER A 1 99 ? 12.719 6.273 0.714 1 98.62 99 SER A O 1
ATOM 775 N N . TRP A 1 100 ? 13.523 8.352 1.125 1 98.62 100 TRP A N 1
ATOM 776 C CA . TRP A 1 100 ? 12.211 8.938 0.899 1 98.62 100 TRP A CA 1
ATOM 777 C C . TRP A 1 100 ? 11.75 8.703 -0.537 1 98.62 100 TRP A C 1
ATOM 779 O O . TRP A 1 100 ? 10.57 8.445 -0.784 1 98.62 100 TRP A O 1
ATOM 789 N N . GLU A 1 101 ? 12.688 8.711 -1.507 1 98.56 101 GLU A N 1
ATOM 790 C CA . GLU A 1 101 ? 12.336 8.469 -2.904 1 98.56 101 GLU A CA 1
ATOM 791 C C . GLU A 1 101 ? 11.883 7.031 -3.117 1 98.56 101 GLU A C 1
ATOM 793 O O . GLU A 1 101 ? 10.945 6.773 -3.875 1 98.56 101 GLU A O 1
ATOM 798 N N . GLU A 1 102 ? 12.594 6.164 -2.514 1 98.62 102 GLU A N 1
ATOM 799 C CA . GLU A 1 102 ? 12.242 4.754 -2.631 1 98.62 102 GLU A CA 1
ATOM 800 C C . GLU A 1 102 ? 10.883 4.465 -2.004 1 98.62 102 GLU A C 1
ATOM 802 O O . GLU A 1 102 ? 10.07 3.729 -2.572 1 98.62 102 GLU A O 1
ATOM 807 N N . CYS A 1 103 ? 10.625 5.016 -0.832 1 98.81 103 CYS A N 1
ATOM 808 C CA . CYS A 1 103 ? 9.328 4.859 -0.184 1 98.81 103 CYS A CA 1
ATOM 809 C C . CYS A 1 103 ? 8.211 5.441 -1.045 1 98.81 103 CYS A C 1
ATOM 811 O O . CYS A 1 103 ? 7.145 4.844 -1.178 1 98.81 103 CYS A O 1
ATOM 813 N N . LEU A 1 104 ? 8.469 6.555 -1.648 1 98.62 104 LEU A N 1
ATOM 814 C CA . LEU A 1 104 ? 7.477 7.176 -2.52 1 98.62 104 LEU A CA 1
ATOM 815 C C . LEU A 1 104 ? 7.246 6.34 -3.771 1 98.62 104 LEU A C 1
ATOM 817 O O . LEU A 1 104 ? 6.113 6.191 -4.227 1 98.62 104 LEU A O 1
ATOM 821 N N . ALA A 1 105 ? 8.289 5.777 -4.309 1 98.06 105 ALA A N 1
ATOM 822 C CA . ALA A 1 105 ? 8.164 4.918 -5.48 1 98.06 105 ALA A CA 1
ATOM 823 C C . ALA A 1 105 ? 7.309 3.691 -5.172 1 98.06 105 ALA A C 1
ATOM 825 O O . ALA A 1 105 ? 6.438 3.318 -5.961 1 98.06 105 ALA A O 1
ATOM 826 N N . ALA A 1 106 ? 7.574 3.057 -4.027 1 97.94 106 ALA A N 1
ATOM 827 C CA . ALA A 1 106 ? 6.77 1.905 -3.625 1 97.94 106 ALA A CA 1
ATOM 828 C C . ALA A 1 106 ? 5.305 2.295 -3.447 1 97.94 106 ALA A C 1
ATOM 830 O O . ALA A 1 106 ? 4.402 1.558 -3.855 1 97.94 106 ALA A O 1
ATOM 831 N N . THR A 1 107 ? 5.047 3.457 -2.863 1 97.94 107 THR A N 1
ATOM 832 C CA . THR A 1 107 ? 3.689 3.953 -2.67 1 97.94 107 THR A CA 1
ATOM 833 C C . THR A 1 107 ? 3.008 4.199 -4.016 1 97.94 107 THR A C 1
ATOM 835 O O . THR A 1 107 ? 1.851 3.82 -4.207 1 97.94 107 THR A O 1
ATOM 838 N N . ARG A 1 108 ? 3.738 4.742 -4.969 1 96.5 108 ARG A N 1
ATOM 839 C CA . ARG A 1 108 ? 3.205 5.016 -6.301 1 96.5 108 ARG A CA 1
ATOM 840 C C . ARG A 1 108 ? 2.918 3.719 -7.051 1 96.5 108 ARG A C 1
ATOM 842 O O . ARG A 1 108 ? 2.045 3.68 -7.922 1 96.5 108 ARG A O 1
ATOM 849 N N . GLY A 1 109 ? 3.697 2.697 -6.727 1 95.19 109 GLY A N 1
ATOM 850 C CA . GLY A 1 109 ? 3.443 1.394 -7.32 1 95.19 109 GLY A CA 1
ATOM 851 C C . GLY A 1 109 ? 2.068 0.845 -6.992 1 95.19 109 GLY A C 1
ATOM 852 O O . GLY A 1 109 ? 1.508 0.059 -7.762 1 95.19 109 GLY A O 1
ATOM 853 N N . VAL A 1 110 ? 1.592 1.282 -5.852 1 94.38 110 VAL A N 1
ATOM 854 C CA . VAL A 1 110 ? 0.293 0.786 -5.41 1 94.38 110 VAL A CA 1
ATOM 855 C C . VAL A 1 110 ? -0.775 1.851 -5.645 1 94.38 110 VAL A C 1
ATOM 857 O O . VAL A 1 110 ? -1.939 1.526 -5.895 1 94.38 110 VAL A O 1
ATOM 860 N N . ARG A 1 111 ? -0.434 3.076 -5.523 1 93.56 111 ARG A N 1
ATOM 861 C CA . ARG A 1 111 ? -1.3 4.227 -5.773 1 93.56 111 ARG A CA 1
ATOM 862 C C . ARG A 1 111 ? -0.625 5.23 -6.699 1 93.56 111 ARG A C 1
ATOM 864 O O . ARG A 1 111 ? 0.109 6.109 -6.242 1 93.56 111 ARG A O 1
ATOM 871 N N . SER A 1 112 ? -1.021 5.203 -7.922 1 91.06 112 SER A N 1
ATOM 872 C CA . SER A 1 112 ? -0.229 5.848 -8.961 1 91.06 112 SER A CA 1
ATOM 873 C C . SER A 1 112 ? -0.387 7.363 -8.922 1 91.06 112 SER A C 1
ATOM 875 O O . SER A 1 112 ? 0.436 8.094 -9.477 1 91.06 112 SER A O 1
ATOM 877 N N . TYR A 1 113 ? -1.341 7.883 -8.242 1 90.81 113 TYR A N 1
ATOM 878 C CA . TYR A 1 113 ? -1.658 9.305 -8.344 1 90.81 113 TYR A CA 1
ATOM 879 C C . TYR A 1 113 ? -1.095 10.07 -7.156 1 90.81 113 TYR A C 1
ATOM 881 O O . TYR A 1 113 ? -1.246 11.297 -7.074 1 90.81 113 TYR A O 1
ATOM 889 N N . VAL A 1 114 ? -0.427 9.367 -6.254 1 95.81 114 VAL A N 1
ATOM 890 C CA . VAL A 1 114 ? 0.1 10.094 -5.102 1 95.81 114 VAL A CA 1
ATOM 891 C C . VAL A 1 114 ? 1.261 10.984 -5.535 1 95.81 114 VAL A C 1
ATOM 893 O O . VAL A 1 114 ? 2.059 10.602 -6.395 1 95.81 114 VAL A O 1
ATOM 896 N N . SER A 1 115 ? 1.286 12.172 -4.953 1 97.19 115 SER A N 1
ATOM 897 C CA . SER A 1 115 ? 2.293 13.18 -5.289 1 97.19 115 SER A CA 1
ATOM 898 C C . SER A 1 115 ? 2.387 14.25 -4.207 1 97.19 115 SER A C 1
ATOM 900 O O . SER A 1 115 ? 1.831 15.336 -4.355 1 97.19 115 SER A O 1
ATOM 902 N N . PRO A 1 116 ? 3.174 14.008 -3.172 1 98.56 116 PRO A N 1
ATOM 903 C CA . PRO A 1 116 ? 3.389 15.094 -2.215 1 98.56 116 PRO A CA 1
ATOM 904 C C . PRO A 1 116 ? 3.807 16.406 -2.889 1 98.56 116 PRO A C 1
ATOM 906 O O . PRO A 1 116 ? 4.59 16.391 -3.844 1 98.56 116 PRO A O 1
ATOM 909 N N . ASN A 1 117 ? 3.184 17.5 -2.412 1 98.31 117 ASN A N 1
ATOM 910 C CA . ASN A 1 117 ? 3.596 18.766 -3.014 1 98.31 117 ASN A CA 1
ATOM 911 C C . ASN A 1 117 ? 5.082 19.031 -2.795 1 98.31 117 ASN A C 1
ATOM 913 O O . ASN A 1 117 ? 5.738 18.328 -2.031 1 98.31 117 ASN A O 1
ATOM 917 N N . PHE A 1 118 ? 5.621 20.062 -3.404 1 98.69 118 PHE A N 1
ATOM 918 C CA . PHE A 1 118 ? 7.059 20.297 -3.439 1 98.69 118 PHE A CA 1
ATOM 919 C C . PHE A 1 118 ? 7.602 20.547 -2.039 1 98.69 118 PHE A C 1
ATOM 921 O O . PHE A 1 118 ? 8.641 20 -1.661 1 98.69 118 PHE A O 1
ATOM 928 N N . GLY A 1 119 ? 6.961 21.344 -1.293 1 98.88 119 GLY A N 1
ATOM 929 C CA . GLY A 1 119 ? 7.402 21.625 0.064 1 98.88 119 GLY A CA 1
ATOM 930 C C . GLY A 1 119 ? 7.445 20.391 0.946 1 98.88 119 GLY A C 1
ATOM 931 O O . GLY A 1 119 ? 8.367 20.219 1.747 1 98.88 119 GLY A O 1
ATOM 932 N N . PHE A 1 120 ? 6.465 19.531 0.799 1 98.94 120 PHE A N 1
ATOM 933 C CA . PHE A 1 120 ? 6.418 18.312 1.586 1 98.94 120 PHE A CA 1
ATOM 934 C C . PHE A 1 120 ? 7.539 17.359 1.18 1 98.94 120 PHE A C 1
ATOM 936 O O . PHE A 1 120 ? 8.117 16.672 2.025 1 98.94 120 PHE A O 1
ATOM 943 N N . GLN A 1 121 ? 7.852 17.297 -0.092 1 98.88 121 GLN A N 1
ATOM 944 C CA . GLN A 1 121 ? 8.984 16.5 -0.544 1 98.88 121 GLN A CA 1
ATOM 945 C C . GLN A 1 121 ? 10.289 17.016 0.061 1 98.88 121 GLN A C 1
ATOM 947 O O . GLN A 1 121 ? 11.133 16.219 0.493 1 98.88 121 GLN A O 1
ATOM 952 N N . GLN A 1 122 ? 10.453 18.312 0.126 1 98.94 122 GLN A N 1
ATOM 953 C CA . GLN A 1 122 ? 11.633 18.891 0.765 1 98.94 122 GLN A CA 1
ATOM 954 C C . GLN A 1 122 ? 11.688 18.516 2.246 1 98.94 122 GLN A C 1
ATOM 956 O O . GLN A 1 122 ? 12.766 18.25 2.783 1 98.94 122 GLN A O 1
ATOM 961 N N . GLN A 1 123 ? 10.586 18.5 2.818 1 98.94 123 GLN A N 1
ATOM 962 C CA . GLN A 1 123 ? 10.531 18.172 4.238 1 98.94 123 GLN A CA 1
ATOM 963 C C . GLN A 1 123 ? 10.844 16.703 4.477 1 98.94 123 GLN A C 1
ATOM 965 O O . GLN A 1 123 ? 11.445 16.344 5.488 1 98.94 123 GLN A O 1
ATOM 970 N N . LEU A 1 124 ? 10.492 15.828 3.584 1 98.94 124 LEU A N 1
ATOM 971 C CA . LEU A 1 124 ? 10.898 14.43 3.658 1 98.94 124 LEU A CA 1
ATOM 972 C C . LEU A 1 124 ? 12.414 14.297 3.551 1 98.94 124 LEU A C 1
ATOM 974 O O . LEU A 1 124 ? 13.023 13.516 4.281 1 98.94 124 LEU A O 1
ATOM 978 N N . GLN A 1 125 ? 12.969 15.07 2.672 1 98.88 125 GLN A N 1
ATOM 979 C CA . GLN A 1 125 ? 14.422 15.086 2.541 1 98.88 125 GLN A CA 1
ATOM 980 C C . GLN A 1 125 ? 15.086 15.578 3.824 1 98.88 125 GLN A C 1
ATOM 982 O O . GLN A 1 125 ? 16.078 15.016 4.27 1 98.88 125 GLN A O 1
ATOM 987 N N . GLU A 1 126 ? 14.555 16.641 4.312 1 98.88 126 GLU A N 1
ATOM 988 C CA . GLU A 1 126 ? 15.062 17.172 5.57 1 98.88 126 GLU A CA 1
ATOM 989 C C . GLU A 1 126 ? 14.945 16.141 6.691 1 98.88 126 GLU A C 1
ATOM 991 O O . GLU A 1 126 ? 15.883 15.953 7.469 1 98.88 126 GLU A O 1
ATOM 996 N N . TYR A 1 127 ? 13.828 15.531 6.773 1 98.94 127 TYR A N 1
ATOM 997 C CA . TYR A 1 127 ? 13.602 14.484 7.766 1 98.94 127 TYR A CA 1
ATOM 998 C C . TYR A 1 127 ? 14.672 13.398 7.672 1 98.94 127 TYR A C 1
ATOM 1000 O O . TYR A 1 127 ? 15.211 12.969 8.688 1 98.94 127 TYR A O 1
ATOM 1008 N N . GLU A 1 128 ? 14.906 12.953 6.5 1 98.75 128 GLU A N 1
ATOM 1009 C CA . GLU A 1 128 ? 15.906 11.922 6.242 1 98.75 128 GLU A CA 1
ATOM 1010 C C . GLU A 1 128 ? 17.266 12.32 6.793 1 98.75 128 GLU A C 1
ATOM 1012 O O . GLU A 1 128 ? 18 11.477 7.316 1 98.75 128 GLU A O 1
ATOM 1017 N N . ARG A 1 129 ? 17.578 13.602 6.777 1 98.31 129 ARG A N 1
ATOM 1018 C CA . ARG A 1 129 ? 18.906 14.094 7.129 1 98.31 129 ARG A CA 1
ATOM 1019 C C . ARG A 1 129 ? 18.984 14.453 8.609 1 98.31 129 ARG A C 1
ATOM 1021 O O . ARG A 1 129 ? 20.078 14.562 9.172 1 98.31 129 ARG A O 1
ATOM 1028 N N . THR A 1 130 ? 17.875 14.594 9.25 1 98.5 130 THR A N 1
ATOM 1029 C CA . THR A 1 130 ? 17.938 15.219 10.57 1 98.5 130 THR A CA 1
ATOM 1030 C C . THR A 1 130 ? 17.281 14.328 11.617 1 98.5 130 THR A C 1
ATOM 1032 O O . THR A 1 130 ? 17.938 13.906 12.578 1 98.5 130 THR A O 1
ATOM 1035 N N . LEU A 1 131 ? 16.031 13.992 11.461 1 98.69 131 LEU A N 1
ATOM 1036 C CA . LEU A 1 131 ? 15.211 13.438 12.539 1 98.69 131 LEU A CA 1
ATOM 1037 C C . LEU A 1 131 ? 15.078 11.922 12.398 1 98.69 131 LEU A C 1
ATOM 1039 O O . LEU A 1 131 ? 14.766 11.234 13.375 1 98.69 131 LEU A O 1
ATOM 1043 N N . LEU A 1 132 ? 15.289 11.422 11.297 1 98.81 132 LEU A N 1
ATOM 1044 C CA . LEU A 1 132 ? 14.953 10.039 10.977 1 98.81 132 LEU A CA 1
ATOM 1045 C C . LEU A 1 132 ? 15.648 9.078 11.93 1 98.81 132 LEU A C 1
ATOM 1047 O O . LEU A 1 132 ? 15.023 8.172 12.477 1 98.81 132 LEU A O 1
ATOM 1051 N N . LYS A 1 133 ? 16.938 9.242 12.133 1 98.25 133 LYS A N 1
ATOM 1052 C CA . LYS A 1 133 ? 17.703 8.336 12.984 1 98.25 133 LYS A CA 1
ATOM 1053 C C . LYS A 1 133 ? 17.172 8.359 14.414 1 98.25 133 LYS A C 1
ATOM 1055 O O . LYS A 1 133 ? 17.047 7.309 15.055 1 98.25 133 LYS A O 1
ATOM 1060 N N . GLU A 1 134 ? 16.922 9.5 14.844 1 98.31 134 GLU A N 1
ATOM 1061 C CA . GLU A 1 134 ? 16.406 9.648 16.203 1 98.31 134 GLU A CA 1
ATOM 1062 C C . GLU A 1 134 ? 15.055 8.969 16.375 1 98.31 134 GLU A C 1
ATOM 1064 O O . GLU A 1 134 ? 14.82 8.25 17.344 1 98.31 134 GLU A O 1
ATOM 1069 N N . VAL A 1 135 ? 14.133 9.188 15.461 1 98.56 135 VAL A N 1
ATOM 1070 C CA . VAL A 1 135 ? 12.789 8.633 15.547 1 98.56 135 VAL A CA 1
ATOM 1071 C C . VAL A 1 135 ? 12.844 7.113 15.398 1 98.56 135 VAL A C 1
ATOM 1073 O O . VAL A 1 135 ? 12.148 6.391 16.109 1 98.56 135 VAL A O 1
ATOM 1076 N N . HIS A 1 136 ? 13.656 6.664 14.477 1 97.75 136 HIS A N 1
ATOM 1077 C CA . HIS A 1 136 ? 13.852 5.227 14.32 1 97.75 136 HIS A CA 1
ATOM 1078 C C . HIS A 1 136 ? 14.312 4.582 15.625 1 97.75 136 HIS A C 1
ATOM 1080 O O . HIS A 1 136 ? 13.797 3.533 16.016 1 97.75 136 HIS A O 1
ATOM 1086 N N . SER A 1 137 ? 15.336 5.145 16.297 1 96.69 137 SER A N 1
ATOM 1087 C CA . SER A 1 137 ? 15.852 4.625 17.547 1 96.69 137 SER A CA 1
ATOM 1088 C C . SER A 1 137 ? 14.773 4.598 18.625 1 96.69 137 SER A C 1
ATOM 1090 O O . SER A 1 137 ? 14.672 3.639 19.391 1 96.69 137 SER A O 1
ATOM 1092 N N . PHE A 1 138 ? 14.055 5.598 18.641 1 96.5 138 PHE A N 1
ATOM 1093 C CA . PHE A 1 138 ? 12.969 5.688 19.609 1 96.5 138 PHE A CA 1
ATOM 1094 C C . PHE A 1 138 ? 11.953 4.57 19.391 1 96.5 138 PHE A C 1
ATOM 1096 O O . PHE A 1 138 ? 11.523 3.928 20.359 1 96.5 138 PHE A O 1
ATOM 1103 N N . LEU A 1 139 ? 11.539 4.328 18.188 1 96.12 139 LEU A N 1
ATOM 1104 C CA . LEU A 1 139 ? 10.57 3.273 17.875 1 96.12 139 LEU A CA 1
ATOM 1105 C C . LEU A 1 139 ? 11.133 1.904 18.25 1 96.12 139 LEU A C 1
ATOM 1107 O O . LEU A 1 139 ? 10.398 1.028 18.703 1 96.12 139 LEU A O 1
ATOM 1111 N N . SER A 1 140 ? 12.367 1.701 18 1 92.75 140 SER A N 1
ATOM 1112 C CA . SER A 1 140 ? 13.016 0.439 18.344 1 92.75 140 SER A CA 1
ATOM 1113 C C . SER A 1 140 ? 12.953 0.182 19.844 1 92.75 140 SER A C 1
ATOM 1115 O O . SER A 1 140 ? 12.773 -0.958 20.281 1 92.75 140 SER A O 1
ATOM 1117 N N . LEU A 1 141 ? 13.102 1.146 20.578 1 91.38 141 LEU A N 1
ATOM 1118 C CA . LEU A 1 141 ? 13.008 1.033 22.016 1 91.38 141 LEU A CA 1
ATOM 1119 C C . LEU A 1 141 ? 11.578 0.691 22.438 1 91.38 141 LEU A C 1
ATOM 1121 O O . LEU A 1 141 ? 11.375 -0.106 23.359 1 91.38 141 LEU A O 1
ATOM 1125 N N . LEU A 1 142 ? 10.672 1.238 21.75 1 88.94 142 LEU A N 1
ATOM 1126 C CA . LEU A 1 142 ? 9.266 0.948 22.031 1 88.94 142 LEU A CA 1
ATOM 1127 C C . LEU A 1 142 ? 8.945 -0.512 21.734 1 88.94 142 LEU A C 1
ATOM 1129 O O . LEU A 1 142 ? 8.203 -1.156 22.469 1 88.94 142 LEU A O 1
ATOM 1133 N N . ALA A 1 143 ? 9.445 -1.026 20.656 1 81.75 143 ALA A N 1
ATOM 1134 C CA . ALA A 1 143 ? 9.195 -2.396 20.219 1 81.75 143 ALA A CA 1
ATOM 1135 C C . ALA A 1 143 ? 9.883 -3.402 21.141 1 81.75 143 ALA A C 1
ATOM 1137 O O . ALA A 1 143 ? 9.367 -4.496 21.359 1 81.75 143 ALA A O 1
ATOM 1138 N N . GLY A 1 144 ? 11.133 -3.287 21.375 1 73 144 GLY A N 1
ATOM 1139 C CA . GLY A 1 144 ? 11.852 -4.141 22.312 1 73 144 GLY A CA 1
ATOM 1140 C C . GLY A 1 144 ? 11.164 -4.277 23.656 1 73 144 GLY A C 1
ATOM 1141 O O . GLY A 1 144 ? 11.242 -5.328 24.297 1 73 144 GLY A O 1
ATOM 1142 N N . GLU A 1 145 ? 10.57 -3.225 23.922 1 58.91 145 GLU A N 1
ATOM 1143 C CA . GLU A 1 145 ? 9.797 -3.289 25.156 1 58.91 145 GLU A CA 1
ATOM 1144 C C . GLU A 1 145 ? 8.57 -4.184 24.984 1 58.91 145 GLU A C 1
ATOM 1146 O O . GLU A 1 145 ? 8.094 -4.781 25.969 1 58.91 145 GLU A O 1
ATOM 1151 N N . LYS A 1 146 ? 7.918 -4.223 23.781 1 54.09 146 LYS A N 1
ATOM 1152 C CA . LYS A 1 146 ? 6.738 -5.043 23.516 1 54.09 146 LYS A CA 1
ATOM 1153 C C . LYS A 1 146 ? 7.117 -6.348 22.828 1 54.09 146 LYS A C 1
ATOM 1155 O O . LYS A 1 146 ? 6.25 -7.156 22.484 1 54.09 146 LYS A O 1
ATOM 1160 N N . LYS A 1 147 ? 8.273 -6.535 22.375 1 48.88 147 LYS A N 1
ATOM 1161 C CA . LYS A 1 147 ? 8.656 -7.738 21.641 1 48.88 147 LYS A CA 1
ATOM 1162 C C . LYS A 1 147 ? 7.926 -8.961 22.172 1 48.88 147 LYS A C 1
ATOM 1164 O O . LYS A 1 147 ? 8.219 -10.094 21.781 1 48.88 147 LYS A O 1
ATOM 1169 N N . THR A 1 148 ? 7.574 -9.047 23.344 1 38.44 148 THR A N 1
ATOM 1170 C CA . THR A 1 1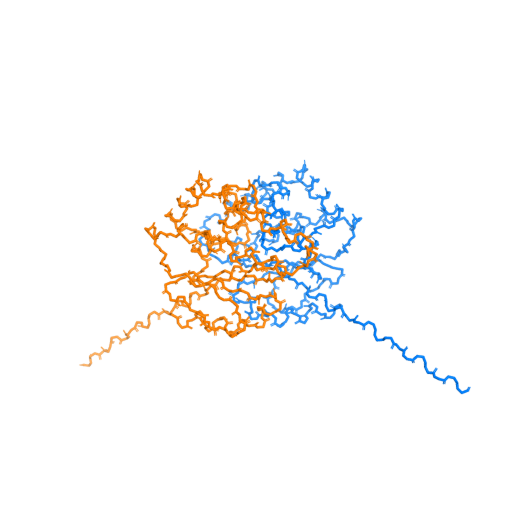48 ? 7.031 -10.375 23.609 1 38.44 148 THR A CA 1
ATOM 1171 C C . THR A 1 148 ? 5.781 -10.625 22.766 1 38.44 148 THR A C 1
ATOM 1173 O O . THR A 1 148 ? 5.398 -11.773 22.531 1 38.44 148 THR A O 1
ATOM 1176 N N . LEU A 1 149 ? 4.875 -9.586 22.469 1 36.72 149 LEU A N 1
ATOM 1177 C CA . LEU A 1 149 ? 3.605 -10.023 21.906 1 36.72 149 LEU A CA 1
ATOM 1178 C C . LEU A 1 149 ? 3.625 -9.922 20.391 1 36.72 149 LEU A C 1
ATOM 1180 O O . LEU A 1 149 ? 2.572 -9.828 19.75 1 36.72 149 LEU A O 1
ATOM 1184 N N . LEU A 1 150 ? 4.574 -9.906 19.703 1 38.78 150 LEU A N 1
ATOM 1185 C CA . LEU A 1 150 ? 4.824 -9.656 18.281 1 38.78 150 LEU A CA 1
ATOM 1186 C C . LEU A 1 150 ? 3.93 -10.523 17.406 1 38.78 150 LEU A C 1
ATOM 1188 O O . LEU A 1 150 ? 4.004 -10.461 16.172 1 38.78 150 LEU A O 1
ATOM 1192 N N . GLY A 1 151 ? 3.312 -11.469 17.922 1 34.91 151 GLY A N 1
ATOM 1193 C CA . GLY A 1 151 ? 2.66 -12.461 17.078 1 34.91 151 GLY A CA 1
ATOM 1194 C C . GLY A 1 151 ? 1.386 -11.945 16.438 1 34.91 151 GLY A C 1
ATOM 1195 O O . GLY A 1 151 ? 0.6 -12.727 15.898 1 34.91 151 GLY A O 1
ATOM 1196 N N . SER A 1 152 ? 0.979 -10.625 16.75 1 35.84 152 SER A N 1
ATOM 1197 C CA . SER A 1 152 ? -0.401 -10.477 16.297 1 35.84 152 SER A CA 1
ATOM 1198 C C . SER A 1 152 ? -0.463 -9.977 14.859 1 35.84 152 SER A C 1
ATOM 1200 O O . SER A 1 152 ? 0.209 -9.008 14.508 1 35.84 152 SER A O 1
ATOM 1202 N N . PRO A 1 153 ? -1.077 -10.648 13.938 1 35.47 153 PRO A N 1
ATOM 1203 C CA . PRO A 1 153 ? -1.206 -10.461 12.484 1 35.47 153 PRO A CA 1
ATOM 1204 C C . PRO A 1 153 ? -1.959 -9.18 12.125 1 35.47 153 PRO A C 1
ATOM 1206 O O . PRO A 1 153 ? -2.117 -8.867 10.938 1 35.47 153 PRO A O 1
ATOM 1209 N N . GLY A 1 154 ? -2.535 -8.398 12.961 1 34.75 154 GLY A N 1
ATOM 1210 C CA . GLY A 1 154 ? -3.639 -7.523 12.594 1 34.75 154 GLY A CA 1
ATOM 1211 C C . GLY A 1 154 ? -3.184 -6.195 12.016 1 34.75 154 GLY A C 1
ATOM 1212 O O . GLY A 1 154 ? -3.977 -5.258 11.906 1 34.75 154 GLY A O 1
ATOM 1213 N N . TRP A 1 155 ? -1.934 -5.91 11.797 1 40.59 155 TRP A N 1
ATOM 1214 C CA . TRP A 1 155 ? -1.682 -4.492 11.578 1 40.59 155 TRP A CA 1
ATOM 1215 C C . TRP A 1 155 ? -1.907 -4.121 10.117 1 40.59 155 TRP A C 1
ATOM 1217 O O . TRP A 1 155 ? -1.378 -4.773 9.219 1 40.59 155 TRP A O 1
ATOM 1227 N N . MET A 1 156 ? -3.129 -3.52 9.594 1 44.19 156 MET A N 1
ATOM 1228 C CA . MET A 1 156 ? -3.26 -2.996 8.242 1 44.19 156 MET A CA 1
ATOM 1229 C C . MET A 1 156 ? -3.18 -1.473 8.234 1 44.19 156 MET A C 1
ATOM 1231 O O . MET A 1 156 ? -3.811 -0.811 9.062 1 44.19 156 MET A O 1
ATOM 1235 N N . MET A 1 157 ? -2.277 -0.863 7.648 1 44.59 157 MET A N 1
ATOM 1236 C CA . MET A 1 157 ? -2.289 0.564 7.34 1 44.59 157 MET A CA 1
ATOM 1237 C C . MET A 1 157 ? -3.104 0.84 6.082 1 44.59 157 MET A C 1
ATOM 1239 O O . MET A 1 157 ? -2.943 0.155 5.07 1 44.59 157 MET A O 1
ATOM 1243 N N . SER A 1 158 ? -4.398 1.421 6.062 1 37.72 158 SER A N 1
ATOM 1244 C CA . SER A 1 158 ? -5.129 1.886 4.891 1 37.72 158 SER A CA 1
ATOM 1245 C C . SER A 1 158 ? -4.902 3.375 4.648 1 37.72 158 SER A C 1
ATOM 1247 O O . SER A 1 158 ? -5.035 4.184 5.57 1 37.72 158 SER A O 1
ATOM 1249 N N . ALA A 1 159 ? -4.223 3.801 3.65 1 39.84 159 ALA A N 1
ATOM 1250 C CA . ALA A 1 159 ? -4.223 5.199 3.221 1 39.84 159 ALA A CA 1
ATOM 1251 C C . ALA A 1 159 ? -5.512 5.543 2.48 1 39.84 159 ALA A C 1
ATOM 1253 O O . ALA A 1 159 ? -5.867 4.887 1.5 1 39.84 159 ALA A O 1
ATOM 1254 N N . GLY A 1 160 ? -6.609 5.926 3.072 1 38.03 160 GLY A N 1
ATOM 1255 C CA . GLY A 1 160 ? -7.922 6.223 2.523 1 38.03 160 GLY A CA 1
ATOM 1256 C C . GLY A 1 160 ? -7.965 7.531 1.753 1 38.03 160 GLY A C 1
ATOM 1257 O O . GLY A 1 160 ? -7.301 8.5 2.129 1 38.03 160 GLY A O 1
ATOM 1258 N N . TRP A 1 161 ? -8.406 7.414 0.405 1 34.38 161 TRP A N 1
ATOM 1259 C CA . TRP A 1 161 ? -8.633 8.508 -0.529 1 34.38 161 TRP A CA 1
ATOM 1260 C C . TRP A 1 161 ? -9.836 9.352 -0.105 1 34.38 161 TRP A C 1
ATOM 1262 O O . TRP A 1 161 ? -10.898 8.805 0.218 1 34.38 161 TRP A O 1
ATOM 1272 N N . GLY A 1 162 ? -9.641 10.438 0.526 1 31.09 162 GLY A N 1
ATOM 1273 C CA . GLY A 1 162 ? -10.758 11.367 0.567 1 31.09 162 GLY A CA 1
ATOM 1274 C C . GLY A 1 162 ? -11.289 11.727 -0.809 1 31.09 162 GLY A C 1
ATOM 1275 O O . GLY A 1 162 ? -10.523 12.086 -1.703 1 31.09 162 GLY A O 1
ATOM 1276 N N . LEU A 1 163 ? -12.273 11.148 -1.375 1 29.92 163 LEU A N 1
ATOM 1277 C CA . LEU A 1 163 ? -12.977 11.562 -2.582 1 29.92 163 LEU A CA 1
ATOM 1278 C C . LEU A 1 163 ? -13.336 13.039 -2.521 1 29.92 163 LEU A C 1
ATOM 1280 O O . LEU A 1 163 ? -14.008 13.484 -1.583 1 29.92 163 LEU A O 1
ATOM 1284 N N . SER A 1 164 ? -12.477 13.914 -2.934 1 27.62 164 SER A N 1
ATOM 1285 C CA . SER A 1 164 ? -12.953 15.281 -3.156 1 27.62 164 SER A CA 1
ATOM 1286 C C . SER A 1 164 ? -14.188 15.297 -4.055 1 27.62 164 SER A C 1
ATOM 1288 O O . SER A 1 164 ? -14.156 14.766 -5.168 1 27.62 164 SER A O 1
ATOM 1290 N N . SER A 1 165 ? -15.406 15.266 -3.572 1 28.89 165 SER A N 1
ATOM 1291 C CA . SER A 1 165 ? -16.609 15.672 -4.289 1 28.89 165 SER A CA 1
ATOM 1292 C C . SER A 1 165 ? -16.422 17.016 -4.973 1 28.89 165 SER A C 1
ATOM 1294 O O . SER A 1 165 ? -16.203 18.031 -4.305 1 28.89 165 SER A O 1
ATOM 1296 N N . SER A 1 166 ? -15.805 17.172 -6.109 1 28.83 166 SER A N 1
ATOM 1297 C CA . SER A 1 166 ? -15.875 18.375 -6.93 1 28.83 166 SER A CA 1
ATOM 1298 C C . SER A 1 166 ? -17.312 18.844 -7.082 1 28.83 166 SER A C 1
ATOM 1300 O O . SER A 1 166 ? -18.141 18.172 -7.699 1 28.83 166 SER A O 1
ATOM 1302 N N . SER A 1 167 ? -17.938 19.438 -6.105 1 29.45 167 SER A N 1
ATOM 1303 C CA . SER A 1 167 ? -19.156 20.219 -6.309 1 29.45 167 SER A CA 1
ATOM 1304 C C . SER A 1 167 ? -19 21.203 -7.461 1 29.45 167 SER A C 1
ATOM 1306 O O . SER A 1 167 ? -18.094 22.047 -7.438 1 29.45 167 SER A O 1
ATOM 1308 N N . ARG A 1 168 ? -19.406 20.906 -8.711 1 28.55 168 ARG A N 1
ATOM 1309 C CA . ARG A 1 168 ? -19.578 21.812 -9.844 1 28.55 168 ARG A CA 1
ATOM 1310 C C . ARG A 1 168 ? -20.328 23.062 -9.43 1 28.55 168 ARG A C 1
ATOM 1312 O O . ARG A 1 168 ? -21.422 22.984 -8.852 1 28.55 168 ARG A O 1
ATOM 1319 N N . PRO A 1 169 ? -19.672 24.188 -9.312 1 30.45 169 PRO A N 1
ATOM 1320 C CA . PRO A 1 169 ? -20.391 25.422 -9.016 1 30.45 169 PRO A CA 1
ATOM 1321 C C . PRO A 1 169 ? -21.609 25.625 -9.906 1 30.45 169 PRO A C 1
ATOM 1323 O O . PRO A 1 169 ? -21.562 25.359 -11.109 1 30.45 169 PRO A O 1
ATOM 1326 N N . GLU A 1 170 ? -22.828 25.406 -9.453 1 26.92 170 GLU A N 1
ATOM 1327 C CA . GLU A 1 170 ? -24.078 25.766 -10.102 1 26.92 170 GLU A CA 1
ATOM 1328 C C . GLU A 1 170 ? -24.016 27.172 -10.688 1 26.92 170 GLU A C 1
ATOM 1330 O O . GLU A 1 170 ? -23.719 28.141 -9.977 1 26.92 170 GLU A O 1
ATOM 1335 N N . LEU A 1 171 ? -23.5 27.438 -11.922 1 29.8 171 LEU A N 1
ATOM 1336 C CA . LEU A 1 171 ? -23.641 28.672 -12.703 1 29.8 171 LEU A CA 1
ATOM 1337 C C . LEU A 1 171 ? -25.047 29.234 -12.555 1 29.8 171 LEU A C 1
ATOM 1339 O O . LEU A 1 171 ? -26.031 28.578 -12.906 1 29.8 171 LEU A O 1
ATOM 1343 N N . GLU A 1 172 ? -25.328 29.969 -11.523 1 25.91 172 GLU A N 1
ATOM 1344 C CA . GLU A 1 172 ? -26.516 30.812 -11.32 1 25.91 172 GLU A CA 1
ATOM 1345 C C . GLU A 1 172 ? -26.906 31.531 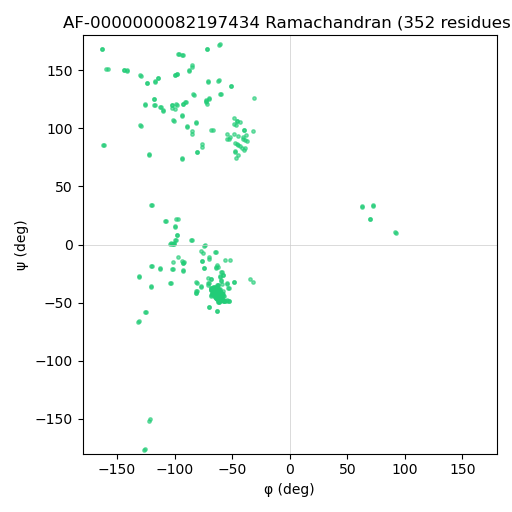-12.602 1 25.91 172 GLU A C 1
ATOM 1347 O O . GLU A 1 172 ? -26.078 32.188 -13.227 1 25.91 172 GLU A O 1
ATOM 1352 N N . LYS A 1 173 ? -27.891 31.094 -13.438 1 30.75 173 LYS A N 1
ATOM 1353 C CA . LYS A 1 173 ? -28.656 31.688 -14.531 1 30.75 173 LYS A CA 1
ATOM 1354 C C . LYS A 1 173 ? -29.062 33.125 -14.195 1 30.75 173 LYS A C 1
ATOM 1356 O O . LYS A 1 173 ? -29.75 33.375 -13.211 1 30.75 173 LYS A O 1
ATOM 1361 N N . ARG A 1 174 ? -28.219 34.188 -14.383 1 30.09 174 ARG A N 1
ATOM 1362 C CA . ARG A 1 174 ? -28.531 35.594 -14.367 1 30.09 174 ARG A CA 1
ATOM 1363 C C . ARG A 1 174 ? -29.875 35.875 -15.016 1 30.09 174 ARG A C 1
ATOM 1365 O O . ARG A 1 174 ? -30.156 35.406 -16.125 1 30.09 174 ARG A O 1
ATOM 1372 N N . GLY A 1 175 ? -30.922 35.938 -14.211 1 26.03 175 GLY A N 1
ATOM 1373 C CA . GLY A 1 175 ? -32.281 36.406 -14.484 1 26.03 175 GLY A CA 1
ATOM 1374 C C . GLY A 1 175 ? -32.344 37.5 -15.523 1 26.03 175 GLY A C 1
ATOM 1375 O O . GLY A 1 175 ? -31.359 38.25 -15.695 1 26.03 175 GLY A O 1
ATOM 1376 N N . GLU A 1 176 ? -33.125 37.406 -16.625 1 29 176 GLU A N 1
ATOM 1377 C CA . GLU A 1 176 ? -33.625 38.25 -17.703 1 29 176 GLU A CA 1
ATOM 1378 C C . GLU A 1 176 ? -34.125 39.594 -17.172 1 29 176 GLU A C 1
ATOM 1380 O O . GLU A 1 176 ? -34.969 39.625 -16.297 1 29 176 GLU A O 1
ATOM 1385 N N . VAL A 1 177 ? -33.344 40.625 -16.984 1 30.09 177 VAL A N 1
ATOM 1386 C CA . VAL A 1 177 ? -33.812 42 -16.797 1 30.09 177 VAL A CA 1
ATOM 1387 C C . VAL A 1 177 ? -34.875 42.344 -17.828 1 30.09 177 VAL A C 1
ATOM 1389 O O . VAL A 1 177 ? -34.625 42.188 -19.031 1 30.09 177 VAL A O 1
ATOM 1392 N N . ARG A 1 178 ? -36.188 42.438 -17.438 1 25.09 178 ARG A N 1
ATOM 1393 C CA . ARG A 1 178 ? -37.219 43.219 -18.156 1 25.09 178 ARG A CA 1
ATOM 1394 C C . ARG A 1 178 ? -36.781 44.656 -18.312 1 25.09 178 ARG A C 1
ATOM 1396 O O . ARG A 1 178 ? -36.219 45.25 -17.375 1 25.09 178 ARG A O 1
ATOM 1403 N N . GLN B 1 1 ? -14.516 -21.797 1.108 1 41.5 1 GLN B N 1
ATOM 1404 C CA . GLN B 1 1 ? -14.594 -21.5 -0.316 1 41.5 1 GLN B CA 1
ATOM 1405 C C . GLN B 1 1 ? -15.469 -20.266 -0.569 1 41.5 1 GLN B C 1
ATOM 1407 O O . GLN B 1 1 ? -15.102 -19.375 -1.338 1 41.5 1 GLN B O 1
ATOM 1412 N N . ASN B 1 2 ? -16.734 -20.219 0.076 1 50.28 2 ASN B N 1
ATOM 1413 C CA . ASN B 1 2 ? -17.922 -19.375 -0.07 1 50.28 2 ASN B CA 1
ATOM 1414 C C . ASN B 1 2 ? -17.703 -18 0.535 1 50.28 2 ASN B C 1
ATOM 1416 O O . ASN B 1 2 ? -18.297 -17.016 0.07 1 50.28 2 ASN B O 1
ATOM 1420 N N . ASN B 1 3 ? -16.547 -17.891 1.198 1 70.5 3 ASN B N 1
ATOM 1421 C CA . ASN B 1 3 ? -16.453 -16.703 2.045 1 70.5 3 ASN B CA 1
ATOM 1422 C C . ASN B 1 3 ? -15.805 -15.539 1.308 1 70.5 3 ASN B C 1
ATOM 1424 O O . ASN B 1 3 ? -16.266 -14.398 1.412 1 70.5 3 ASN B O 1
ATOM 1428 N N . MET B 1 4 ? -15.039 -15.906 0.268 1 75.88 4 MET B N 1
ATOM 1429 C CA . MET B 1 4 ? -14.367 -14.812 -0.426 1 75.88 4 MET B CA 1
ATOM 1430 C C . MET B 1 4 ? -15.312 -14.133 -1.41 1 75.88 4 MET B C 1
ATOM 1432 O O . MET B 1 4 ? -15.32 -12.906 -1.519 1 75.88 4 MET B O 1
ATOM 1436 N N . ALA B 1 5 ? -16.047 -14.914 -2.043 1 78 5 ALA B N 1
ATOM 1437 C CA . ALA B 1 5 ? -17.047 -14.375 -2.973 1 78 5 ALA B CA 1
ATOM 1438 C C . ALA B 1 5 ? -18.016 -13.438 -2.26 1 78 5 ALA B C 1
ATOM 1440 O O . ALA B 1 5 ? -18.328 -12.359 -2.771 1 78 5 ALA B O 1
ATOM 1441 N N . ALA B 1 6 ? -18.359 -13.852 -1.108 1 81.25 6 ALA B N 1
ATOM 1442 C CA . ALA B 1 6 ? -19.297 -13.047 -0.321 1 81.25 6 ALA B CA 1
ATOM 1443 C C . ALA B 1 6 ? -18.656 -11.734 0.12 1 81.25 6 ALA B C 1
ATOM 1445 O O . ALA B 1 6 ? -19.297 -10.688 0.09 1 81.25 6 ALA B O 1
ATOM 1446 N N . THR B 1 7 ? -17.453 -11.844 0.462 1 80.75 7 THR B N 1
ATOM 1447 C CA . THR B 1 7 ? -16.75 -10.656 0.916 1 80.75 7 THR B CA 1
ATOM 1448 C C . THR B 1 7 ? -16.594 -9.648 -0.224 1 80.75 7 THR B C 1
ATOM 1450 O O . THR B 1 7 ? -16.812 -8.453 -0.036 1 80.75 7 THR B O 1
ATOM 1453 N N . LEU B 1 8 ? -16.328 -10.156 -1.375 1 85.81 8 LEU B N 1
ATOM 1454 C CA . LEU B 1 8 ? -16.172 -9.273 -2.525 1 85.81 8 LEU B CA 1
ATOM 1455 C C . LEU B 1 8 ? -17.5 -8.625 -2.898 1 85.81 8 LEU B C 1
ATOM 1457 O O . LEU B 1 8 ? -17.531 -7.438 -3.238 1 85.81 8 LEU B O 1
ATOM 1461 N N . LYS B 1 9 ? -18.5 -9.32 -2.801 1 84.44 9 LYS B N 1
ATOM 1462 C CA . LYS B 1 9 ? -19.828 -8.797 -3.113 1 84.44 9 LYS B CA 1
ATOM 1463 C C . LYS B 1 9 ? -20.234 -7.711 -2.121 1 84.44 9 LYS B C 1
ATOM 1465 O O . LYS B 1 9 ? -20.797 -6.688 -2.512 1 84.44 9 LYS B O 1
ATOM 1470 N N . ARG B 1 10 ? -19.828 -7.949 -0.918 1 82.12 10 ARG B N 1
ATOM 1471 C CA . ARG B 1 10 ? -20.156 -6.988 0.13 1 82.12 10 ARG B CA 1
ATOM 1472 C C . ARG B 1 10 ? -19.297 -5.73 0.009 1 82.12 10 ARG B C 1
ATOM 1474 O O . ARG B 1 10 ? -19.703 -4.652 0.448 1 82.12 10 ARG B O 1
ATOM 1481 N N . ASP B 1 11 ? -18.234 -5.957 -0.693 1 85.69 11 ASP B N 1
ATOM 1482 C CA . ASP B 1 11 ? -17.266 -4.863 -0.763 1 85.69 11 ASP B CA 1
ATOM 1483 C C . ASP B 1 11 ? -17.406 -4.094 -2.076 1 85.69 11 ASP B C 1
ATOM 1485 O O . ASP B 1 11 ? -16.547 -3.281 -2.416 1 85.69 11 ASP B O 1
ATOM 1489 N N . ARG B 1 12 ? -18.406 -4.242 -2.756 1 87.62 12 ARG B N 1
ATOM 1490 C CA . ARG B 1 12 ? -18.547 -3.678 -4.094 1 87.62 12 ARG B CA 1
ATOM 1491 C C . ARG B 1 12 ? -18.5 -2.154 -4.051 1 87.62 12 ARG B C 1
ATOM 1493 O O . ARG B 1 12 ? -17.875 -1.524 -4.914 1 87.62 12 ARG B O 1
ATOM 1500 N N . GLU B 1 13 ? -19.141 -1.594 -3.137 1 83.38 13 GLU B N 1
ATOM 1501 C CA . GLU B 1 13 ? -19.156 -0.138 -3.023 1 83.38 13 GLU B CA 1
ATOM 1502 C C . GLU B 1 13 ? -17.75 0.418 -2.807 1 83.38 13 GLU B C 1
ATOM 1504 O O . GLU B 1 13 ? -17.375 1.425 -3.41 1 83.38 13 GLU B O 1
ATOM 1509 N N . ASN B 1 14 ? -17.078 -0.247 -1.95 1 82.88 14 ASN B N 1
ATOM 1510 C CA . ASN B 1 14 ? -15.711 0.178 -1.693 1 82.88 14 ASN B CA 1
ATOM 1511 C C . ASN B 1 14 ? -14.836 0.031 -2.936 1 82.88 14 ASN B C 1
ATOM 1513 O O . ASN B 1 14 ? -13.984 0.884 -3.209 1 82.88 14 ASN B O 1
ATOM 1517 N N . LEU B 1 15 ? -15.047 -1.015 -3.594 1 90.19 15 LEU B N 1
ATOM 1518 C CA . LEU B 1 15 ? -14.281 -1.243 -4.816 1 90.19 15 LEU B CA 1
ATOM 1519 C C . LEU B 1 15 ? -14.555 -0.145 -5.84 1 90.19 15 LEU B C 1
ATOM 1521 O O . LEU B 1 15 ? -13.625 0.363 -6.473 1 90.19 15 LEU B O 1
ATOM 1525 N N . THR B 1 16 ? -15.758 0.2 -5.949 1 88 16 THR B N 1
ATOM 1526 C CA . THR B 1 16 ? -16.141 1.25 -6.883 1 88 16 THR B CA 1
ATOM 1527 C C . THR B 1 16 ? -15.57 2.596 -6.453 1 88 16 THR B C 1
ATOM 1529 O O . THR B 1 16 ? -15.055 3.35 -7.281 1 88 16 THR B O 1
ATOM 1532 N N . LYS B 1 17 ? -15.656 2.811 -5.195 1 82.31 17 LYS B N 1
ATOM 1533 C CA . LYS B 1 17 ? -15.148 4.066 -4.652 1 82.31 17 LYS B CA 1
ATOM 1534 C C . LYS B 1 17 ? -13.656 4.223 -4.934 1 82.31 17 LYS B C 1
ATOM 1536 O O . LYS B 1 17 ? -13.172 5.332 -5.164 1 82.31 17 LYS B O 1
ATOM 1541 N N . ASN B 1 18 ? -12.977 3.105 -4.984 1 84 18 ASN B N 1
ATOM 1542 C CA . ASN B 1 18 ? -11.539 3.123 -5.219 1 84 18 ASN B CA 1
ATOM 1543 C C . ASN B 1 18 ? -11.211 2.867 -6.688 1 84 18 ASN B C 1
ATOM 1545 O O . ASN B 1 18 ? -10.062 2.576 -7.027 1 84 18 ASN B O 1
ATOM 1549 N N . ARG B 1 19 ? -12.219 2.838 -7.543 1 90.69 19 ARG B N 1
ATOM 1550 C CA . ARG B 1 19 ? -12.086 2.715 -8.992 1 90.69 19 ARG B CA 1
ATOM 1551 C C . ARG B 1 19 ? -11.438 1.39 -9.367 1 90.69 19 ARG B C 1
ATOM 1553 O O . ARG B 1 19 ? -10.625 1.333 -10.297 1 90.69 19 ARG B O 1
ATOM 1560 N N . VAL B 1 20 ? -11.75 0.467 -8.555 1 95.25 20 VAL B N 1
ATOM 1561 C CA . VAL B 1 20 ? -11.266 -0.861 -8.906 1 95.25 20 VAL B CA 1
ATOM 1562 C C . VAL B 1 20 ? -12.055 -1.407 -10.094 1 95.25 20 VAL B C 1
ATOM 1564 O O . VAL B 1 20 ? -13.281 -1.487 -10.047 1 95.25 20 VAL B O 1
ATOM 1567 N N . THR B 1 21 ? -11.336 -1.74 -11.148 1 97.44 21 THR B N 1
ATOM 1568 C CA . THR B 1 21 ? -11.953 -2.27 -12.359 1 97.44 21 THR B CA 1
ATOM 1569 C C . THR B 1 21 ? -11.43 -3.672 -12.664 1 97.44 21 THR B C 1
ATOM 1571 O O . THR B 1 21 ? -12.016 -4.395 -13.477 1 97.44 21 THR B O 1
ATOM 1574 N N . HIS B 1 22 ? -10.375 -4.047 -12.133 1 98.06 22 HIS B N 1
ATOM 1575 C CA . HIS B 1 22 ? -9.711 -5.328 -12.359 1 98.06 22 HIS B CA 1
ATOM 1576 C C . HIS B 1 22 ? -9.5 -6.078 -11.047 1 98.06 22 HIS B C 1
ATOM 1578 O O . HIS B 1 22 ? -9.172 -5.469 -10.023 1 98.06 22 HIS B O 1
ATOM 1584 N N . ILE B 1 23 ? -9.734 -7.402 -11.094 1 97.81 23 ILE B N 1
ATOM 1585 C CA . ILE B 1 23 ? -9.508 -8.25 -9.93 1 97.81 23 ILE B CA 1
ATOM 1586 C C . ILE B 1 23 ? -8.586 -9.406 -10.312 1 97.81 23 ILE B C 1
ATOM 1588 O O . ILE B 1 23 ? -8.875 -10.156 -11.25 1 97.81 23 ILE B O 1
ATOM 1592 N N . LEU B 1 24 ? -7.465 -9.492 -9.656 1 98.5 24 LEU B N 1
ATOM 1593 C CA . LEU B 1 24 ? -6.539 -10.617 -9.758 1 98.5 24 LEU B CA 1
ATOM 1594 C C . LEU B 1 24 ? -6.695 -11.562 -8.57 1 98.5 24 LEU B C 1
ATOM 1596 O O . LEU B 1 24 ? -6.27 -11.25 -7.457 1 98.5 24 LEU B O 1
ATOM 1600 N N . SER B 1 25 ? -7.32 -12.742 -8.867 1 97.56 25 SER B N 1
ATOM 1601 C CA . SER B 1 25 ? -7.574 -13.75 -7.84 1 97.56 25 SER B CA 1
ATOM 1602 C C . SER B 1 25 ? -6.508 -14.836 -7.859 1 97.56 25 SER B C 1
ATOM 1604 O O . SER B 1 25 ? -6.324 -15.516 -8.875 1 97.56 25 SER B O 1
ATOM 1606 N N . VAL B 1 26 ? -5.805 -14.969 -6.676 1 98.31 26 VAL B N 1
ATOM 1607 C CA . VAL B 1 26 ? -4.668 -15.883 -6.629 1 98.31 26 VAL B CA 1
ATOM 1608 C C . VAL B 1 26 ? -4.887 -16.938 -5.539 1 98.31 26 VAL B C 1
ATOM 1610 O O . VAL B 1 26 ? -4.305 -16.844 -4.457 1 98.31 26 VAL B O 1
ATOM 1613 N N . HIS B 1 27 ? -5.703 -17.969 -5.742 1 96.38 27 HIS B N 1
ATOM 1614 C CA . HIS B 1 27 ? -5.977 -19.062 -4.824 1 96.38 27 HIS B CA 1
ATOM 1615 C C . HIS B 1 27 ? -6.625 -20.25 -5.547 1 96.38 27 HIS B C 1
ATOM 1617 O O . HIS B 1 27 ? -7.043 -20.109 -6.699 1 96.38 27 HIS B O 1
ATOM 1623 N N . ASN B 1 28 ? -6.723 -21.406 -4.91 1 94.44 28 ASN B N 1
ATOM 1624 C CA . ASN B 1 28 ? -7.07 -22.672 -5.562 1 94.44 28 ASN B CA 1
ATOM 1625 C C . ASN B 1 28 ? -8.531 -22.688 -6.004 1 94.44 28 ASN B C 1
ATOM 1627 O O . ASN B 1 28 ? -8.93 -23.547 -6.797 1 94.44 28 ASN B O 1
ATOM 1631 N N . ASN B 1 29 ? -9.375 -21.844 -5.645 1 92.62 29 ASN B N 1
ATOM 1632 C CA . ASN B 1 29 ? -10.766 -21.766 -6.07 1 92.62 29 ASN B CA 1
ATOM 1633 C C . ASN B 1 29 ? -11.062 -20.438 -6.766 1 92.62 29 ASN B C 1
ATOM 1635 O O . ASN B 1 29 ? -12.18 -19.922 -6.695 1 92.62 29 ASN B O 1
ATOM 1639 N N . ALA B 1 30 ? -10.109 -19.969 -7.434 1 94.56 30 ALA B N 1
ATOM 1640 C CA . ALA B 1 30 ? -10.234 -18.641 -8.039 1 94.56 30 ALA B CA 1
ATOM 1641 C C . ALA B 1 30 ? -11.234 -18.656 -9.195 1 94.56 30 ALA B C 1
ATOM 1643 O O . ALA B 1 30 ? -11.125 -19.484 -10.102 1 94.56 30 ALA B O 1
ATOM 1644 N N . ARG B 1 31 ? -12.195 -17.781 -9.133 1 94.56 31 ARG B N 1
ATOM 1645 C CA . ARG B 1 31 ? -13.203 -17.609 -10.18 1 94.56 31 ARG B CA 1
ATOM 1646 C C . ARG B 1 31 ? -13.852 -16.234 -10.086 1 94.56 31 ARG B C 1
ATOM 1648 O O . ARG B 1 31 ? -13.906 -15.633 -9.008 1 94.56 31 ARG B O 1
ATOM 1655 N N . PRO B 1 32 ? -14.312 -15.703 -11.211 1 95.44 32 PRO B N 1
ATOM 1656 C CA . PRO B 1 32 ? -15.031 -14.422 -11.141 1 95.44 32 PRO B CA 1
ATOM 1657 C C . PRO B 1 32 ? -16.297 -14.508 -10.312 1 95.44 32 PRO B C 1
ATOM 1659 O O . PRO B 1 32 ? -17.016 -15.516 -10.352 1 95.44 32 PRO B O 1
ATOM 1662 N N . VAL B 1 33 ? -16.516 -13.406 -9.547 1 93.5 33 VAL B N 1
ATOM 1663 C CA . VAL B 1 33 ? -17.703 -13.438 -8.711 1 93.5 33 VAL B CA 1
ATOM 1664 C C . VAL B 1 33 ? -18.5 -12.141 -8.883 1 93.5 33 VAL B C 1
ATOM 1666 O O . VAL B 1 33 ? -19.703 -12.094 -8.602 1 93.5 33 VAL B O 1
ATOM 1669 N N . LEU B 1 34 ? -17.875 -11.07 -9.227 1 94.62 34 LEU B N 1
ATOM 1670 C CA . LEU B 1 34 ? -18.531 -9.789 -9.461 1 94.62 34 LEU B CA 1
ATOM 1671 C C . LEU B 1 34 ? -18.766 -9.562 -10.945 1 94.62 34 LEU B C 1
ATOM 1673 O O . LEU B 1 34 ? -17.922 -9.906 -11.773 1 94.62 34 LEU B O 1
ATOM 1677 N N . GLU B 1 35 ? -19.828 -8.898 -11.211 1 92.94 35 GLU B N 1
ATOM 1678 C CA . GLU B 1 35 ? -20.109 -8.516 -12.594 1 92.94 35 GLU B CA 1
ATOM 1679 C C . GLU B 1 35 ? -19.391 -7.215 -12.953 1 92.94 35 GLU B C 1
ATOM 1681 O O . GLU B 1 35 ? -18.984 -6.457 -12.078 1 92.94 35 GLU B O 1
ATOM 1686 N N . ASP B 1 36 ? -19.062 -6.965 -14.195 1 93.5 36 ASP B N 1
ATOM 1687 C CA . ASP B 1 36 ? -18.547 -5.719 -14.75 1 93.5 36 ASP B CA 1
ATOM 1688 C C . ASP B 1 36 ? -17.125 -5.453 -14.266 1 93.5 36 ASP B C 1
ATOM 1690 O O . ASP B 1 36 ? -16.75 -4.309 -14 1 93.5 36 ASP B O 1
ATOM 1694 N N . MET B 1 37 ? -16.5 -6.527 -13.859 1 96.56 37 MET B N 1
ATOM 1695 C CA . MET B 1 37 ? -15.078 -6.477 -13.531 1 96.56 37 MET B CA 1
ATOM 1696 C C . MET B 1 37 ? -14.266 -7.32 -14.508 1 96.56 37 MET B C 1
ATOM 1698 O O . MET B 1 37 ? -14.75 -8.336 -15.008 1 96.56 37 MET B O 1
ATOM 1702 N N . THR B 1 38 ? -13.086 -6.875 -14.852 1 98.25 38 THR B N 1
ATOM 1703 C CA . THR B 1 38 ? -12.141 -7.707 -15.594 1 98.25 38 THR B CA 1
ATOM 1704 C C . THR B 1 38 ? -11.344 -8.602 -14.648 1 98.25 38 THR B C 1
ATOM 1706 O O . THR B 1 38 ? -10.766 -8.117 -13.672 1 98.25 38 THR B O 1
ATOM 1709 N N . TYR B 1 39 ? -11.305 -9.945 -14.977 1 98.25 39 TYR B N 1
ATOM 1710 C CA . TYR B 1 39 ? -10.703 -10.883 -14.047 1 98.25 39 TYR B CA 1
ATOM 1711 C C . TYR B 1 39 ? -9.484 -11.555 -14.664 1 98.25 39 TYR B C 1
ATOM 1713 O O . TYR B 1 39 ? -9.477 -11.867 -15.859 1 98.25 39 TYR B O 1
ATOM 1721 N N . LEU B 1 40 ? -8.453 -11.734 -13.891 1 98.81 40 LEU B N 1
ATOM 1722 C CA . LEU B 1 40 ? -7.457 -12.789 -14.055 1 98.81 40 LEU B CA 1
ATOM 1723 C C . LEU B 1 40 ? -7.461 -13.734 -12.859 1 98.81 40 LEU B C 1
ATOM 1725 O O . LEU B 1 40 ? -7.289 -13.289 -11.719 1 98.81 40 LEU B O 1
ATOM 1729 N N . CYS B 1 41 ? -7.73 -15.016 -13.086 1 98.56 41 CYS B N 1
ATOM 1730 C CA . CYS B 1 41 ? -7.793 -16 -12.016 1 98.56 41 CYS B CA 1
ATOM 1731 C C . CYS B 1 41 ? -6.641 -17 -12.133 1 98.56 41 CYS B C 1
ATOM 1733 O O . CYS B 1 41 ? -6.504 -17.688 -13.148 1 98.56 41 CYS B O 1
ATOM 1735 N N . ILE B 1 42 ? -5.836 -17 -11.117 1 98.62 42 ILE B N 1
ATOM 1736 C CA . ILE B 1 42 ? -4.715 -17.922 -11.039 1 98.62 42 ILE B CA 1
ATOM 1737 C C . ILE B 1 42 ? -4.984 -18.969 -9.953 1 98.62 42 ILE B C 1
ATOM 1739 O O . ILE B 1 42 ? -5.082 -18.625 -8.773 1 98.62 42 ILE B O 1
ATOM 1743 N N . SER B 1 43 ? -5.109 -20.234 -10.391 1 97.88 43 SER B N 1
ATOM 1744 C CA . SER B 1 43 ? -5.383 -21.312 -9.445 1 97.88 43 SER B CA 1
ATOM 1745 C C . SER B 1 43 ? -4.09 -21.906 -8.898 1 97.88 43 SER B C 1
ATOM 1747 O O . SER B 1 43 ? -3.461 -22.75 -9.547 1 97.88 43 SER B O 1
ATOM 1749 N N . VAL B 1 44 ? -3.768 -21.5 -7.672 1 98 44 VAL B N 1
ATOM 1750 C CA . VAL B 1 44 ? -2.541 -21.969 -7.035 1 98 44 VAL B CA 1
ATOM 1751 C C . VAL B 1 44 ? -2.775 -22.156 -5.539 1 98 44 VAL B C 1
ATOM 1753 O O . VAL B 1 44 ? -3.609 -21.469 -4.945 1 98 44 VAL B O 1
ATOM 1756 N N . SER B 1 45 ? -2.033 -23.109 -4.945 1 97.81 45 SER B N 1
ATOM 1757 C CA . SER B 1 45 ? -2.066 -23.328 -3.502 1 97.81 45 SER B CA 1
ATOM 1758 C C . SER B 1 45 ? -0.969 -22.547 -2.793 1 97.81 45 SER B C 1
ATOM 1760 O O . SER B 1 45 ? -0.02 -22.078 -3.43 1 97.81 45 SER B O 1
ATOM 1762 N N . ASP B 1 46 ? -1.129 -22.406 -1.523 1 97.88 46 ASP B N 1
ATOM 1763 C CA . ASP B 1 46 ? -0.076 -21.781 -0.727 1 97.88 46 ASP B CA 1
ATOM 1764 C C . ASP B 1 46 ? 0.865 -22.844 -0.143 1 97.88 46 ASP B C 1
ATOM 1766 O O . ASP B 1 46 ? 0.823 -23.125 1.057 1 97.88 46 ASP B O 1
ATOM 1770 N N . SER B 1 47 ? 1.616 -23.312 -0.985 1 98.19 47 SER B N 1
ATOM 1771 C CA . SER B 1 47 ? 2.643 -24.297 -0.638 1 98.19 47 SER B CA 1
ATOM 1772 C C . SER B 1 47 ? 4.004 -23.891 -1.195 1 98.19 47 SER B C 1
ATOM 1774 O O . SER B 1 47 ? 4.094 -23.375 -2.312 1 98.19 47 SER B O 1
ATOM 1776 N N . SER B 1 48 ? 5.016 -24.234 -0.416 1 97.94 48 SER B N 1
ATOM 1777 C CA . SER B 1 48 ? 6.371 -23.859 -0.807 1 97.94 48 SER B CA 1
ATOM 1778 C C . SER B 1 48 ? 6.781 -24.531 -2.109 1 97.94 48 SE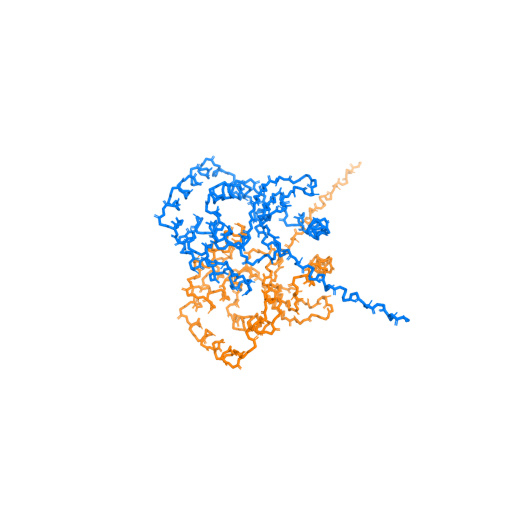R B C 1
ATOM 1780 O O . SER B 1 48 ? 7.668 -24.047 -2.814 1 97.94 48 SER B O 1
ATOM 1782 N N . SER B 1 49 ? 6.078 -25.531 -2.432 1 98.25 49 SER B N 1
ATOM 1783 C CA . SER B 1 49 ? 6.434 -26.266 -3.643 1 98.25 49 SER B CA 1
ATOM 1784 C C . SER B 1 49 ? 5.652 -25.75 -4.848 1 98.25 49 SER B C 1
ATOM 1786 O O . SER B 1 49 ? 5.957 -26.094 -5.988 1 98.25 49 SER B O 1
ATOM 1788 N N . GLN B 1 50 ? 4.602 -24.969 -4.629 1 98.44 50 GLN B N 1
ATOM 1789 C CA . GLN B 1 50 ? 3.805 -24.422 -5.719 1 98.44 50 GLN B CA 1
ATOM 1790 C C . GLN B 1 50 ? 4.656 -23.547 -6.629 1 98.44 50 GLN B C 1
ATOM 1792 O O . GLN B 1 50 ? 5.414 -22.688 -6.148 1 98.44 50 GLN B O 1
ATOM 1797 N N . ASN B 1 51 ? 4.621 -23.766 -7.969 1 98.69 51 ASN B N 1
ATOM 1798 C CA . ASN B 1 51 ? 5.336 -22.984 -8.969 1 98.69 51 ASN B CA 1
ATOM 1799 C C . ASN B 1 51 ? 4.602 -21.688 -9.289 1 98.69 51 ASN B C 1
ATOM 1801 O O . ASN B 1 51 ? 4.027 -21.547 -10.367 1 98.69 51 ASN B O 1
ATOM 1805 N N . LEU B 1 52 ? 4.73 -20.688 -8.469 1 98.81 52 LEU B N 1
ATOM 1806 C CA . LEU B 1 52 ? 4.004 -19.438 -8.641 1 98.81 52 LEU B CA 1
ATOM 1807 C C . LEU B 1 52 ? 4.688 -18.547 -9.664 1 98.81 52 LEU B C 1
ATOM 1809 O O . LEU B 1 52 ? 4.027 -17.781 -10.367 1 98.81 52 LEU B O 1
ATOM 1813 N N . ILE B 1 53 ? 5.969 -18.578 -9.797 1 98.94 53 ILE B N 1
ATOM 1814 C CA . ILE B 1 53 ? 6.773 -17.719 -10.648 1 98.94 53 ILE B CA 1
ATOM 1815 C C . ILE B 1 53 ? 6.32 -17.859 -12.102 1 98.94 53 ILE B C 1
ATOM 1817 O O . ILE B 1 53 ? 6.41 -16.906 -12.875 1 98.94 53 ILE B O 1
ATOM 1821 N N . GLN B 1 54 ? 5.766 -18.938 -12.445 1 98.88 54 GLN B N 1
ATOM 1822 C CA . GLN B 1 54 ? 5.312 -19.141 -13.82 1 98.88 54 GLN B CA 1
ATOM 1823 C C . GLN B 1 54 ? 4.199 -18.156 -14.172 1 98.88 54 GLN B C 1
ATOM 1825 O O . GLN B 1 54 ? 3.924 -17.922 -15.352 1 98.88 54 GLN B O 1
ATOM 1830 N N . HIS B 1 55 ? 3.527 -17.578 -13.156 1 98.88 55 HIS B N 1
ATOM 1831 C CA . HIS B 1 55 ? 2.398 -16.672 -13.375 1 98.88 55 HIS B CA 1
ATOM 1832 C C . HIS B 1 55 ? 2.803 -15.219 -13.172 1 98.88 55 HIS B C 1
ATOM 1834 O O . HIS B 1 55 ? 1.973 -14.32 -13.297 1 98.88 55 HIS B O 1
ATOM 1840 N N . PHE B 1 56 ? 4.062 -14.914 -12.859 1 98.94 56 PHE B N 1
ATOM 1841 C CA . PHE B 1 56 ? 4.488 -13.555 -12.562 1 98.94 56 PHE B CA 1
ATOM 1842 C C . PHE B 1 56 ? 4.266 -12.641 -13.766 1 98.94 56 PHE B C 1
ATOM 1844 O O . PHE B 1 56 ? 3.631 -11.594 -13.641 1 98.94 56 PHE B O 1
ATOM 1851 N N . LYS B 1 57 ? 4.715 -13.094 -14.922 1 98.81 57 LYS B N 1
ATOM 1852 C CA . LYS B 1 57 ? 4.668 -12.227 -16.094 1 98.81 57 LYS B CA 1
ATOM 1853 C C . LYS B 1 57 ? 3.23 -11.836 -16.422 1 98.81 57 LYS B C 1
ATOM 1855 O O . LYS B 1 57 ? 2.936 -10.656 -16.625 1 98.81 57 LYS B O 1
ATOM 1860 N N . GLU B 1 58 ? 2.322 -12.758 -16.5 1 98.81 58 GLU B N 1
ATOM 1861 C CA . GLU B 1 58 ? 0.938 -12.469 -16.859 1 98.81 58 GLU B CA 1
ATOM 1862 C C . GLU B 1 58 ? 0.263 -11.609 -15.797 1 98.81 58 GLU B C 1
ATOM 1864 O O . GLU B 1 58 ? -0.532 -10.719 -16.109 1 98.81 58 GLU B O 1
ATOM 1869 N N . SER B 1 59 ? 0.531 -11.883 -14.523 1 98.88 59 SER B N 1
ATOM 1870 C CA . SER B 1 59 ? -0.06 -11.125 -13.43 1 98.88 59 SER B CA 1
ATOM 1871 C C . SER B 1 59 ? 0.407 -9.672 -13.453 1 98.88 59 SER B C 1
ATOM 1873 O O . SER B 1 59 ? -0.405 -8.75 -13.336 1 98.88 59 SER B O 1
ATOM 1875 N N . ILE B 1 60 ? 1.692 -9.539 -13.641 1 98.81 60 ILE B N 1
ATOM 1876 C CA . ILE B 1 60 ? 2.293 -8.211 -13.648 1 98.81 60 ILE B CA 1
ATOM 1877 C C . ILE B 1 60 ? 1.76 -7.406 -14.828 1 98.81 60 ILE B C 1
ATOM 1879 O O . ILE B 1 60 ? 1.42 -6.23 -14.688 1 98.81 60 ILE B O 1
ATOM 1883 N N . ARG B 1 61 ? 1.655 -8 -15.984 1 98.44 61 ARG B N 1
ATOM 1884 C CA . ARG B 1 61 ? 1.074 -7.344 -17.156 1 98.44 61 ARG B CA 1
ATOM 1885 C C . ARG B 1 61 ? -0.369 -6.93 -16.875 1 98.44 61 ARG B C 1
ATOM 1887 O O . ARG B 1 61 ? -0.776 -5.816 -17.219 1 98.44 61 ARG B O 1
ATOM 1894 N N . PHE B 1 62 ? -1.108 -7.805 -16.266 1 98.69 62 PHE B N 1
ATOM 1895 C CA . PHE B 1 62 ? -2.51 -7.555 -15.953 1 98.69 62 PHE B CA 1
ATOM 1896 C C . PHE B 1 62 ? -2.65 -6.324 -15.07 1 98.69 62 PHE B C 1
ATOM 1898 O O . PHE B 1 62 ? -3.465 -5.441 -15.352 1 98.69 62 PHE B O 1
ATOM 1905 N N . ILE B 1 63 ? -1.838 -6.285 -14.031 1 98.25 63 ILE B N 1
ATOM 1906 C CA . ILE B 1 63 ? -1.867 -5.168 -13.094 1 98.25 63 ILE B CA 1
ATOM 1907 C C . ILE B 1 63 ? -1.464 -3.883 -13.812 1 98.25 63 ILE B C 1
ATOM 1909 O O . ILE B 1 63 ? -2.137 -2.857 -13.68 1 98.25 63 ILE B O 1
ATOM 1913 N N . HIS B 1 64 ? -0.424 -3.988 -14.562 1 97.56 64 HIS B N 1
ATOM 1914 C CA . HIS B 1 64 ? 0.16 -2.799 -15.172 1 97.56 64 HIS B CA 1
ATOM 1915 C C . HIS B 1 64 ? -0.76 -2.217 -16.234 1 97.56 64 HIS B C 1
ATOM 1917 O O . HIS B 1 64 ? -0.939 -0.999 -16.312 1 97.56 64 HIS B O 1
ATOM 1923 N N . GLU B 1 65 ? -1.321 -3.021 -17.062 1 96.88 65 GLU B N 1
ATOM 1924 C CA . GLU B 1 65 ? -2.258 -2.561 -18.094 1 96.88 65 GLU B CA 1
ATOM 1925 C C . GLU B 1 65 ? -3.475 -1.891 -17.453 1 96.88 65 GLU B C 1
ATOM 1927 O O . GLU B 1 65 ? -3.963 -0.876 -17.953 1 96.88 65 GLU B O 1
ATOM 1932 N N . CYS B 1 66 ? -3.973 -2.471 -16.391 1 96.5 66 CYS B N 1
ATOM 1933 C CA . CYS B 1 66 ? -5.062 -1.857 -15.641 1 96.5 66 CYS B CA 1
ATOM 1934 C C . CYS B 1 66 ? -4.719 -0.425 -15.25 1 96.5 66 CYS B C 1
ATOM 1936 O O . CYS B 1 66 ? -5.504 0.495 -15.5 1 96.5 66 CYS B O 1
ATOM 1938 N N . ARG B 1 67 ? -3.582 -0.27 -14.719 1 94.5 67 ARG B N 1
ATOM 1939 C CA . ARG B 1 67 ? -3.135 1.032 -14.234 1 94.5 67 ARG B CA 1
ATOM 1940 C C . ARG B 1 67 ? -2.973 2.018 -15.391 1 94.5 67 ARG B C 1
ATOM 1942 O O . ARG B 1 67 ? -3.334 3.189 -15.266 1 94.5 67 ARG B O 1
ATOM 1949 N N . LEU B 1 68 ? -2.375 1.567 -16.469 1 93 68 LEU B N 1
ATOM 1950 C CA . LEU B 1 68 ? -2.16 2.422 -17.625 1 93 68 LEU B CA 1
ATOM 1951 C C . LEU B 1 68 ? -3.486 2.947 -18.172 1 93 68 LEU B C 1
ATOM 1953 O O . LEU B 1 68 ? -3.537 4.035 -18.75 1 93 68 LEU B O 1
ATOM 1957 N N . HIS B 1 69 ? -4.512 2.268 -17.906 1 93.19 69 HIS B N 1
ATOM 1958 C CA . HIS B 1 69 ? -5.824 2.666 -18.406 1 93.19 69 HIS B CA 1
ATOM 1959 C C . HIS B 1 69 ? -6.617 3.414 -17.344 1 93.19 69 HIS B C 1
ATOM 1961 O O . HIS B 1 69 ? -7.82 3.629 -17.484 1 93.19 69 HIS B O 1
ATOM 1967 N N . GLY B 1 70 ? -6.062 3.658 -16.234 1 91.62 70 GLY B N 1
ATOM 1968 C CA . GLY B 1 70 ? -6.664 4.508 -15.227 1 91.62 70 GLY B CA 1
ATOM 1969 C C . GLY B 1 70 ? -7.504 3.74 -14.227 1 91.62 70 GLY B C 1
ATOM 1970 O O . GLY B 1 70 ? -8.234 4.336 -13.43 1 91.62 70 GLY B O 1
ATOM 1971 N N . GLY B 1 71 ? -7.418 2.418 -14.258 1 94.56 71 GLY B N 1
ATOM 1972 C CA . GLY B 1 71 ? -8.172 1.59 -13.336 1 94.56 71 GLY B CA 1
ATOM 1973 C C . GLY B 1 71 ? -7.367 1.166 -12.125 1 94.56 71 GLY B C 1
ATOM 1974 O O . GLY B 1 71 ? -6.148 1.346 -12.086 1 94.56 71 GLY B O 1
ATOM 1975 N N . GLY B 1 72 ? -8.078 0.689 -11.078 1 96.06 72 GLY B N 1
ATOM 1976 C CA . GLY B 1 72 ? -7.473 0.013 -9.945 1 96.06 72 GLY B CA 1
ATOM 1977 C C . GLY B 1 72 ? -7.578 -1.498 -10.023 1 96.06 72 GLY B C 1
ATOM 1978 O O . GLY B 1 72 ? -8.531 -2.031 -10.594 1 96.06 72 GLY B O 1
ATOM 1979 N N . CYS B 1 73 ? -6.559 -2.051 -9.516 1 97.31 73 CYS B N 1
ATOM 1980 C CA . CYS B 1 73 ? -6.527 -3.51 -9.5 1 97.31 73 CYS B CA 1
ATOM 1981 C C . CYS B 1 73 ? -6.48 -4.039 -8.078 1 97.31 73 CYS B C 1
ATOM 1983 O O . CYS B 1 73 ? -5.645 -3.609 -7.277 1 97.31 73 CYS B O 1
ATOM 1985 N N . LEU B 1 74 ? -7.438 -4.918 -7.754 1 96.5 74 LEU B N 1
ATOM 1986 C CA . LEU B 1 74 ? -7.391 -5.648 -6.492 1 96.5 74 LEU B CA 1
ATOM 1987 C C . LEU B 1 74 ? -6.695 -6.992 -6.668 1 96.5 74 LEU B C 1
ATOM 1989 O O . LEU B 1 74 ? -7.086 -7.793 -7.52 1 96.5 74 LEU B O 1
ATOM 1993 N N . ILE B 1 75 ? -5.602 -7.16 -5.902 1 97.75 75 ILE B N 1
ATOM 1994 C CA . ILE B 1 75 ? -4.934 -8.453 -5.832 1 97.75 75 ILE B CA 1
ATOM 1995 C C . ILE B 1 75 ? -5.312 -9.164 -4.531 1 97.75 75 ILE B C 1
ATOM 1997 O O . ILE B 1 75 ? -5.098 -8.625 -3.443 1 97.75 75 ILE B O 1
ATOM 2001 N N . HIS B 1 76 ? -5.938 -10.375 -4.676 1 94.38 76 HIS B N 1
ATOM 2002 C CA . HIS B 1 76 ? -6.348 -11.016 -3.432 1 94.38 76 HIS B CA 1
ATOM 2003 C C . HIS B 1 76 ? -6.133 -12.523 -3.492 1 94.38 76 HIS B C 1
ATOM 2005 O O . HIS B 1 76 ? -6.02 -13.102 -4.578 1 94.38 76 HIS B O 1
ATOM 2011 N N . CYS B 1 77 ? -5.871 -13.078 -2.375 1 94.56 77 CYS B N 1
ATOM 2012 C CA . CYS B 1 77 ? -5.949 -14.523 -2.18 1 94.56 77 CYS B CA 1
ATOM 2013 C C . CYS B 1 77 ? -6.93 -14.867 -1.066 1 94.56 77 CYS B C 1
ATOM 2015 O O . CYS B 1 77 ? -7.988 -14.25 -0.95 1 94.56 77 CYS B O 1
ATOM 2017 N N . LEU B 1 78 ? -6.707 -16.031 -0.318 1 90.75 78 LEU B N 1
ATOM 2018 C CA . LEU B 1 78 ? -7.625 -16.438 0.744 1 90.75 78 LEU B CA 1
ATOM 2019 C C . LEU B 1 78 ? -7.328 -15.68 2.033 1 90.75 78 LEU B C 1
ATOM 2021 O O . LEU B 1 78 ? -8.242 -15.172 2.686 1 90.75 78 LEU B O 1
ATOM 2025 N N . ALA B 1 79 ? -6.078 -15.5 2.385 1 90.75 79 ALA B N 1
ATOM 2026 C CA . ALA B 1 79 ? -5.715 -14.938 3.68 1 90.75 79 ALA B CA 1
ATOM 2027 C C . ALA B 1 79 ? -5.066 -13.562 3.516 1 90.75 79 ALA B C 1
ATOM 2029 O O . ALA B 1 79 ? -5.031 -12.773 4.461 1 90.75 79 ALA B O 1
ATOM 2030 N N . GLY B 1 80 ? -4.535 -13.234 2.309 1 92.75 80 GLY B N 1
ATOM 2031 C CA . GLY B 1 80 ? -3.83 -11.969 2.125 1 92.75 80 GLY B CA 1
ATOM 2032 C C . GLY B 1 80 ? -2.471 -11.945 2.795 1 92.75 80 GLY B C 1
ATOM 2033 O O . GLY B 1 80 ? -2.033 -10.898 3.281 1 92.75 80 GLY B O 1
ATOM 2034 N N . VAL B 1 81 ? -1.786 -13.094 2.836 1 96 81 VAL B N 1
ATOM 2035 C CA . VAL B 1 81 ? -0.554 -13.195 3.609 1 96 81 VAL B CA 1
ATOM 2036 C C . VAL B 1 81 ? 0.601 -13.586 2.691 1 96 81 VAL B C 1
ATOM 2038 O O . VAL B 1 81 ? 1.696 -13.031 2.787 1 96 81 VAL B O 1
ATOM 2041 N N . SER B 1 82 ? 0.378 -14.422 1.71 1 98.12 82 SER B N 1
ATOM 2042 C CA . SER B 1 82 ? 1.496 -15.062 1.028 1 98.12 82 SER B CA 1
ATOM 2043 C C . SER B 1 82 ? 1.361 -14.945 -0.486 1 98.12 82 SER B C 1
ATOM 2045 O O . SER B 1 82 ? 2.088 -14.18 -1.122 1 98.12 82 SER B O 1
ATOM 2047 N N . ARG B 1 83 ? 0.335 -15.594 -1.101 1 98.5 83 ARG B N 1
ATOM 2048 C CA . ARG B 1 83 ? 0.219 -15.68 -2.553 1 98.5 83 ARG B CA 1
ATOM 2049 C C . ARG B 1 83 ? 0.044 -14.297 -3.172 1 98.5 83 ARG B C 1
ATOM 2051 O O . ARG B 1 83 ? 0.812 -13.906 -4.051 1 98.5 83 ARG B O 1
ATOM 2058 N N . SER B 1 84 ? -1.039 -13.609 -2.699 1 98.25 84 SER B N 1
ATOM 2059 C CA . SER B 1 84 ? -1.295 -12.281 -3.236 1 98.25 84 SER B CA 1
ATOM 2060 C C . SER B 1 84 ? -0.136 -11.328 -2.941 1 98.25 84 SER B C 1
ATOM 2062 O O . SER B 1 84 ? 0.247 -10.523 -3.793 1 98.25 84 SER B O 1
ATOM 2064 N N . THR B 1 85 ? 0.41 -11.43 -1.74 1 98.62 85 THR B N 1
ATOM 2065 C CA . THR B 1 85 ? 1.552 -10.609 -1.362 1 98.62 85 THR B CA 1
ATOM 2066 C C . THR B 1 85 ? 2.729 -10.844 -2.305 1 98.62 85 THR B C 1
ATOM 2068 O O . THR B 1 85 ? 3.4 -9.898 -2.719 1 98.62 85 THR B O 1
ATOM 2071 N N . THR B 1 86 ? 2.951 -12.055 -2.611 1 98.94 86 THR B N 1
ATOM 2072 C CA . THR B 1 86 ? 4.062 -12.406 -3.49 1 98.94 86 THR B CA 1
ATOM 2073 C C . THR B 1 86 ? 3.898 -11.742 -4.855 1 98.94 86 THR B C 1
ATOM 2075 O O . THR B 1 86 ? 4.848 -11.164 -5.387 1 98.94 86 THR B O 1
ATOM 2078 N N . ILE B 1 87 ? 2.746 -11.773 -5.375 1 98.94 87 ILE B N 1
ATOM 2079 C CA . ILE B 1 87 ? 2.467 -11.156 -6.668 1 98.94 87 ILE B CA 1
ATOM 2080 C C . ILE B 1 87 ? 2.662 -9.648 -6.566 1 98.94 87 ILE B C 1
ATOM 2082 O O . ILE B 1 87 ? 3.256 -9.031 -7.457 1 98.94 87 ILE B O 1
ATOM 2086 N N . LEU B 1 88 ? 2.17 -9.07 -5.535 1 98.81 88 LEU B N 1
ATOM 2087 C CA . LEU B 1 88 ? 2.336 -7.637 -5.324 1 98.81 88 LEU B CA 1
ATOM 2088 C C . LEU B 1 88 ? 3.812 -7.262 -5.266 1 98.81 88 LEU B C 1
ATOM 2090 O O . LEU B 1 88 ? 4.238 -6.293 -5.898 1 98.81 88 LEU B O 1
ATOM 2094 N N . VAL B 1 89 ? 4.551 -7.996 -4.5 1 98.94 89 VAL B N 1
ATOM 2095 C CA . VAL B 1 89 ? 5.977 -7.727 -4.359 1 98.94 89 VAL B CA 1
ATOM 2096 C C . VAL B 1 89 ? 6.664 -7.844 -5.719 1 98.94 89 VAL B C 1
ATOM 2098 O O . VAL B 1 89 ? 7.461 -6.98 -6.094 1 98.94 89 VAL B O 1
ATOM 2101 N N . ALA B 1 90 ? 6.328 -8.859 -6.449 1 98.94 90 ALA B N 1
ATOM 2102 C CA . ALA B 1 90 ? 6.891 -9.016 -7.785 1 98.94 90 ALA B CA 1
ATOM 2103 C C . ALA B 1 90 ? 6.559 -7.812 -8.664 1 98.94 90 ALA B C 1
ATOM 2105 O O . ALA B 1 90 ? 7.402 -7.344 -9.43 1 98.94 90 ALA B O 1
ATOM 2106 N N . TYR B 1 91 ? 5.414 -7.406 -8.578 1 98.88 91 TYR B N 1
ATOM 2107 C CA . TYR B 1 91 ? 5.023 -6.23 -9.352 1 98.88 91 TYR B CA 1
ATOM 2108 C C . TYR B 1 91 ? 5.828 -5.008 -8.93 1 98.88 91 TYR B C 1
ATOM 2110 O O . TYR B 1 91 ? 6.355 -4.285 -9.781 1 98.88 91 TYR B O 1
ATOM 2118 N N . LEU B 1 92 ? 5.918 -4.746 -7.629 1 98.75 92 LEU B N 1
ATOM 2119 C CA . LEU B 1 92 ? 6.664 -3.605 -7.113 1 98.75 92 LEU B CA 1
ATOM 2120 C C . LEU B 1 92 ? 8.125 -3.662 -7.559 1 98.75 92 LEU B C 1
ATOM 2122 O O . LEU B 1 92 ? 8.688 -2.65 -7.984 1 98.75 92 LEU B O 1
ATOM 2126 N N . MET B 1 93 ? 8.68 -4.824 -7.461 1 98.81 93 MET B N 1
ATOM 2127 C CA . MET B 1 93 ? 10.047 -5.004 -7.945 1 98.81 93 MET B CA 1
ATOM 2128 C C . MET B 1 93 ? 10.18 -4.527 -9.391 1 98.81 93 MET B C 1
ATOM 2130 O O . MET B 1 93 ? 11.203 -3.957 -9.766 1 98.81 93 MET B O 1
ATOM 2134 N N . THR B 1 94 ? 9.195 -4.766 -10.125 1 98.75 94 THR B N 1
ATOM 2135 C CA . THR B 1 94 ? 9.266 -4.523 -11.562 1 98.75 94 THR B CA 1
ATOM 2136 C C . THR B 1 94 ? 9.125 -3.035 -11.867 1 98.75 94 THR B C 1
ATOM 2138 O O . THR B 1 94 ? 9.766 -2.521 -12.789 1 98.75 94 THR B O 1
ATOM 2141 N N . VAL B 1 95 ? 8.344 -2.385 -11.141 1 97.88 95 VAL B N 1
ATOM 2142 C CA . VAL B 1 95 ? 8.039 -1.005 -11.508 1 97.88 95 VAL B CA 1
ATOM 2143 C C . VAL B 1 95 ? 8.867 -0.048 -10.648 1 97.88 95 VAL B C 1
ATOM 2145 O O . VAL B 1 95 ? 8.695 1.171 -10.727 1 97.88 95 VAL B O 1
ATOM 2148 N N . THR B 1 96 ? 9.648 -0.572 -9.812 1 97.56 96 THR B N 1
ATOM 2149 C CA . THR B 1 96 ? 10.625 0.188 -9.039 1 97.56 96 THR B CA 1
ATOM 2150 C C . THR B 1 96 ? 12.023 -0.394 -9.211 1 97.56 96 THR B C 1
ATOM 2152 O O . THR B 1 96 ? 12.227 -1.322 -9.992 1 97.56 96 THR B O 1
ATOM 2155 N N . ASP B 1 97 ? 13.062 0.123 -8.508 1 96.62 97 ASP B N 1
ATOM 2156 C CA . ASP B 1 97 ? 14.43 -0.397 -8.508 1 96.62 97 ASP B CA 1
ATOM 2157 C C . ASP B 1 97 ? 14.758 -1.08 -7.184 1 96.62 97 ASP B C 1
ATOM 2159 O O . ASP B 1 97 ? 15.922 -1.248 -6.836 1 96.62 97 ASP B O 1
ATOM 2163 N N . LEU B 1 98 ? 13.711 -1.454 -6.496 1 98.44 98 LEU B N 1
ATOM 2164 C CA . LEU B 1 98 ? 13.891 -2.041 -5.172 1 98.44 98 LEU B CA 1
ATOM 2165 C C . LEU B 1 98 ? 14.094 -3.551 -5.273 1 98.44 98 LEU B C 1
ATOM 2167 O O . LEU B 1 98 ? 13.516 -4.199 -6.148 1 98.44 98 LEU B O 1
ATOM 2171 N N . SER B 1 99 ? 14.82 -4.066 -4.363 1 98.62 99 SER B N 1
ATOM 2172 C CA . SER B 1 99 ? 14.961 -5.516 -4.254 1 98.62 99 SER B CA 1
ATOM 2173 C C . SER B 1 99 ? 13.68 -6.156 -3.727 1 98.62 99 SER B C 1
ATOM 2175 O O . SER B 1 99 ? 12.797 -5.461 -3.223 1 98.62 99 SER B O 1
ATOM 2177 N N . TRP B 1 100 ? 13.664 -7.477 -3.844 1 98.62 100 TRP B N 1
ATOM 2178 C CA . TRP B 1 100 ? 12.492 -8.172 -3.324 1 98.62 100 TRP B CA 1
ATOM 2179 C C . TRP B 1 100 ? 12.367 -7.973 -1.818 1 98.62 100 TRP B C 1
ATOM 2181 O O . TRP B 1 100 ? 11.258 -7.82 -1.299 1 98.62 100 TRP B O 1
ATOM 2191 N N . GLU B 1 101 ? 13.5 -7.895 -1.086 1 98.5 101 GLU B N 1
ATOM 2192 C CA . GLU B 1 101 ? 13.469 -7.672 0.356 1 98.5 101 GLU B CA 1
ATOM 2193 C C . GLU B 1 101 ? 12.953 -6.277 0.689 1 98.5 101 GLU B C 1
ATOM 2195 O O . GLU B 1 101 ? 12.195 -6.102 1.647 1 98.5 101 GLU B O 1
ATOM 2200 N N . GLU B 1 102 ? 13.414 -5.348 -0.054 1 98.62 102 GLU B N 1
ATOM 2201 C CA . GLU B 1 102 ? 12.977 -3.973 0.161 1 98.62 102 GLU B CA 1
ATOM 2202 C C . GLU B 1 102 ? 11.484 -3.816 -0.129 1 98.62 102 GLU B C 1
ATOM 2204 O O . GLU B 1 102 ? 10.773 -3.152 0.623 1 98.62 102 GLU B O 1
ATOM 2209 N N . CYS B 1 103 ? 11.016 -4.398 -1.211 1 98.81 103 CYS B N 1
ATOM 2210 C CA . CYS B 1 103 ? 9.594 -4.371 -1.537 1 98.81 103 CYS B CA 1
ATOM 2211 C C . CYS B 1 103 ? 8.773 -5.043 -0.447 1 98.81 103 CYS B C 1
ATOM 2213 O O . CYS B 1 103 ? 7.715 -4.539 -0.06 1 98.81 103 CYS B O 1
ATOM 2215 N N . LEU B 1 104 ? 9.258 -6.113 0.062 1 98.56 104 LEU B N 1
ATOM 2216 C CA . LEU B 1 104 ? 8.562 -6.82 1.131 1 98.56 104 LEU B CA 1
ATOM 2217 C C . LEU B 1 104 ? 8.555 -5.996 2.414 1 98.56 104 LEU B C 1
ATOM 2219 O O . LEU B 1 104 ? 7.551 -5.953 3.125 1 98.56 104 LEU B O 1
ATOM 2223 N N . ALA B 1 105 ? 9.641 -5.336 2.697 1 98 105 ALA B N 1
ATOM 2224 C CA . ALA B 1 105 ? 9.711 -4.488 3.883 1 98 105 ALA B CA 1
ATOM 2225 C C . ALA B 1 105 ? 8.703 -3.344 3.801 1 98 105 ALA B C 1
ATOM 2227 O O . ALA B 1 105 ? 8.016 -3.047 4.777 1 98 105 ALA B O 1
ATOM 2228 N N . ALA B 1 106 ? 8.641 -2.691 2.627 1 97.88 106 ALA B N 1
ATOM 2229 C CA . ALA B 1 106 ? 7.66 -1.622 2.439 1 97.88 106 ALA B CA 1
ATOM 2230 C C . ALA B 1 106 ? 6.238 -2.145 2.605 1 97.88 106 ALA B C 1
ATOM 2232 O O . ALA B 1 106 ? 5.395 -1.484 3.221 1 97.88 106 ALA B O 1
ATOM 2233 N N . THR B 1 107 ? 5.961 -3.322 2.09 1 97.94 107 THR B N 1
ATOM 2234 C CA . THR B 1 107 ? 4.648 -3.941 2.213 1 97.94 107 THR B CA 1
ATOM 2235 C C . THR B 1 107 ? 4.32 -4.234 3.676 1 97.94 107 THR B C 1
ATOM 2237 O O . THR B 1 107 ? 3.211 -3.961 4.137 1 97.94 107 THR B O 1
ATOM 2240 N N . ARG B 1 108 ? 5.297 -4.703 4.422 1 96.56 108 ARG B N 1
ATOM 2241 C CA . ARG B 1 108 ? 5.113 -5.008 5.836 1 96.56 108 ARG B CA 1
ATOM 2242 C C . ARG B 1 108 ? 4.898 -3.736 6.648 1 96.56 108 ARG B C 1
ATOM 2244 O O . ARG B 1 108 ? 4.254 -3.766 7.699 1 96.56 108 ARG B O 1
ATOM 2251 N N . GLY B 1 109 ? 5.48 -2.65 6.164 1 95.06 109 GLY B N 1
ATOM 2252 C CA . GLY B 1 109 ? 5.254 -1.37 6.816 1 95.06 109 GLY B CA 1
ATOM 2253 C C . GLY B 1 109 ? 3.797 -0.952 6.82 1 95.06 109 GLY B C 1
ATOM 2254 O O . GLY B 1 109 ? 3.361 -0.209 7.703 1 95.06 109 GLY B O 1
ATOM 2255 N N . VAL B 1 110 ? 3.102 -1.447 5.816 1 94.44 110 VAL B N 1
ATOM 2256 C CA . VAL B 1 110 ? 1.696 -1.075 5.691 1 94.44 110 VAL B CA 1
ATOM 2257 C C . VAL B 1 110 ? 0.812 -2.23 6.156 1 94.44 110 VAL B C 1
ATOM 2259 O O . VAL B 1 110 ? -0.288 -2.012 6.668 1 94.44 110 VAL B O 1
ATOM 2262 N N . ARG B 1 111 ? 1.23 -3.41 5.953 1 93.5 111 ARG B N 1
ATOM 2263 C CA . ARG B 1 111 ? 0.55 -4.629 6.383 1 93.5 111 ARG B CA 1
ATOM 2264 C C . ARG B 1 111 ? 1.509 -5.562 7.113 1 93.5 111 ARG B C 1
ATOM 2266 O O . ARG B 1 111 ? 2.197 -6.367 6.484 1 93.5 111 ARG B O 1
ATOM 2273 N N . SER B 1 112 ? 1.401 -5.57 8.383 1 90.94 112 SER B N 1
ATOM 2274 C CA . SER B 1 112 ? 2.471 -6.133 9.203 1 90.94 112 SER B CA 1
ATOM 2275 C C . SER B 1 112 ? 2.445 -7.656 9.18 1 90.94 112 SER B C 1
ATOM 2277 O O . SER B 1 112 ? 3.441 -8.305 9.5 1 90.94 112 SER B O 1
ATOM 2279 N N . TYR B 1 113 ? 1.416 -8.273 8.727 1 90.75 113 TYR B N 1
ATOM 2280 C CA . TYR B 1 113 ? 1.266 -9.711 8.883 1 90.75 113 TYR B CA 1
ATOM 2281 C C . TYR B 1 113 ? 1.602 -10.438 7.59 1 90.75 113 TYR B C 1
ATOM 2283 O O . TYR B 1 113 ? 1.544 -11.672 7.527 1 90.75 113 TYR B O 1
ATOM 2291 N N . VAL B 1 114 ? 1.969 -9.695 6.578 1 95.81 114 VAL B N 1
ATOM 2292 C CA . VAL B 1 114 ? 2.275 -10.375 5.32 1 95.81 114 VAL B CA 1
ATOM 2293 C C . VAL B 1 114 ? 3.582 -11.148 5.461 1 95.81 114 VAL B C 1
ATOM 2295 O O . VAL B 1 114 ? 4.52 -10.695 6.121 1 95.81 114 VAL B O 1
ATOM 2298 N N . SER B 1 115 ? 3.572 -12.336 4.883 1 97.19 115 SER B N 1
ATOM 2299 C CA . SER B 1 115 ? 4.719 -13.242 4.957 1 97.19 115 SER B CA 1
ATOM 2300 C C . SER B 1 115 ? 4.656 -14.305 3.867 1 97.19 115 SER B C 1
ATOM 2302 O O . SER B 1 115 ? 4.254 -15.438 4.125 1 97.19 115 SER B O 1
ATOM 2304 N N . PRO B 1 116 ? 5.148 -14.008 2.688 1 98.56 116 PRO B N 1
ATOM 2305 C CA . PRO B 1 116 ? 5.234 -15.07 1.69 1 98.56 116 PRO B CA 1
ATOM 2306 C C . PRO B 1 116 ? 5.918 -16.328 2.229 1 98.56 116 PRO B C 1
ATOM 2308 O O . PRO B 1 116 ? 6.895 -16.234 2.975 1 98.56 116 PRO B O 1
ATOM 2311 N N . ASN B 1 117 ? 5.309 -17.484 1.883 1 98.31 117 ASN B N 1
ATOM 2312 C CA . ASN B 1 117 ? 5.961 -18.703 2.355 1 98.31 117 ASN B CA 1
ATOM 2313 C C . ASN B 1 117 ? 7.375 -18.844 1.79 1 98.31 117 ASN B C 1
ATOM 2315 O O . ASN B 1 117 ? 7.77 -18.078 0.906 1 98.31 117 ASN B O 1
ATOM 2319 N N . PHE B 1 118 ? 8.125 -19.797 2.25 1 98.69 118 PHE B N 1
ATOM 2320 C CA . PHE B 1 118 ? 9.547 -19.906 1.943 1 98.69 118 PHE B CA 1
ATOM 2321 C C . PHE B 1 118 ? 9.766 -20.125 0.451 1 98.69 118 PHE B C 1
ATOM 2323 O O . PHE B 1 118 ? 10.641 -19.5 -0.154 1 98.69 118 PHE B O 1
ATOM 2330 N N . GLY B 1 119 ? 9.031 -20.969 -0.13 1 98.88 119 GLY B N 1
ATOM 2331 C CA . GLY B 1 119 ? 9.164 -21.219 -1.555 1 98.88 119 GLY B CA 1
ATOM 2332 C C . GLY B 1 119 ? 8.891 -20 -2.408 1 98.88 119 GLY B C 1
ATOM 2333 O O . GLY B 1 119 ? 9.578 -19.766 -3.402 1 98.88 119 GLY B O 1
ATOM 2334 N N . PHE B 1 120 ? 7.906 -19.234 -2.023 1 98.94 120 PHE B N 1
ATOM 2335 C CA . PHE B 1 120 ? 7.566 -18.031 -2.766 1 98.94 120 PHE B CA 1
ATOM 2336 C C . PHE B 1 120 ? 8.664 -16.984 -2.621 1 98.94 120 PHE B C 1
ATOM 2338 O O . PHE B 1 120 ? 8.953 -16.25 -3.568 1 98.94 120 PHE B O 1
ATOM 2345 N N . GLN B 1 121 ? 9.258 -16.875 -1.454 1 98.88 121 GLN B N 1
ATOM 2346 C CA . GLN B 1 121 ? 10.391 -15.984 -1.271 1 98.88 121 GLN B CA 1
ATOM 2347 C C . GLN B 1 121 ? 11.562 -16.375 -2.17 1 98.88 121 GLN B C 1
ATOM 2349 O O . GLN B 1 121 ? 12.203 -15.523 -2.779 1 98.88 121 GLN B O 1
ATOM 2354 N N . GLN B 1 122 ? 11.812 -17.656 -2.287 1 98.94 122 GLN B N 1
ATOM 2355 C CA . GLN B 1 122 ? 12.852 -18.125 -3.191 1 98.94 122 GLN B CA 1
ATOM 2356 C C . GLN B 1 122 ? 12.531 -17.781 -4.641 1 98.94 122 GLN B C 1
ATOM 2358 O O . GLN B 1 122 ? 13.422 -17.422 -5.414 1 98.94 122 GLN B O 1
ATOM 2363 N N . GLN B 1 123 ? 11.32 -17.859 -4.938 1 98.94 123 GLN B N 1
ATOM 2364 C CA . GLN B 1 123 ? 10.898 -17.547 -6.301 1 98.94 123 GLN B CA 1
ATOM 2365 C C . GLN B 1 123 ? 11.016 -16.062 -6.586 1 98.94 123 GLN B C 1
ATOM 2367 O O . GLN B 1 123 ? 11.328 -15.656 -7.711 1 98.94 123 GLN B O 1
ATOM 2372 N N . LEU B 1 124 ? 10.812 -15.203 -5.621 1 98.94 124 LEU B N 1
ATOM 2373 C CA . LEU B 1 124 ? 11.07 -13.773 -5.777 1 98.94 124 LEU B CA 1
ATOM 2374 C C . LEU B 1 124 ? 12.547 -13.508 -6.027 1 98.94 124 LEU B C 1
ATOM 2376 O O . LEU B 1 124 ? 12.898 -12.688 -6.871 1 98.94 124 LEU B O 1
ATOM 2380 N N . GLN B 1 125 ? 13.359 -14.219 -5.312 1 98.81 125 GLN B N 1
ATOM 2381 C CA . GLN B 1 125 ? 14.797 -14.109 -5.527 1 98.81 125 GLN B CA 1
ATOM 2382 C C . GLN B 1 125 ? 15.18 -14.555 -6.938 1 98.81 125 GLN B C 1
ATOM 2384 O O . GLN B 1 125 ? 16 -13.914 -7.594 1 98.81 125 GLN B O 1
ATOM 2389 N N . GLU B 1 126 ? 14.633 -15.664 -7.305 1 98.88 126 GLU B N 1
ATOM 2390 C CA . GLU B 1 126 ? 14.875 -16.156 -8.656 1 98.88 126 GLU B CA 1
ATOM 2391 C C . GLU B 1 126 ? 14.406 -15.156 -9.703 1 98.88 126 GLU B C 1
ATOM 2393 O O . GLU B 1 126 ? 15.109 -14.891 -10.68 1 98.88 126 GLU B O 1
ATOM 2398 N N . TYR B 1 127 ? 13.258 -14.641 -9.516 1 98.94 127 TYR B N 1
ATOM 2399 C CA . TYR B 1 127 ? 12.711 -13.633 -10.414 1 98.94 127 TYR B CA 1
ATOM 2400 C C . TYR B 1 127 ? 13.672 -12.453 -10.555 1 98.94 127 TYR B C 1
ATOM 2402 O O . TYR B 1 127 ? 13.93 -11.984 -11.672 1 98.94 127 TYR B O 1
ATOM 2410 N N . GLU B 1 128 ? 14.141 -11.977 -9.461 1 98.75 128 GLU B N 1
ATOM 2411 C CA . GLU B 1 128 ? 15.078 -10.859 -9.43 1 98.75 128 GLU B CA 1
ATOM 2412 C C . GLU B 1 128 ? 16.297 -11.133 -10.297 1 98.75 128 GLU B C 1
ATOM 2414 O O . GLU B 1 128 ? 16.812 -10.234 -10.961 1 98.75 128 GLU B O 1
ATOM 2419 N N . ARG B 1 129 ? 16.734 -12.391 -10.383 1 98.25 129 ARG B N 1
ATOM 2420 C CA . ARG B 1 129 ? 17.969 -12.758 -11.039 1 98.25 129 ARG B CA 1
ATOM 2421 C C . ARG B 1 129 ? 17.734 -13.125 -12.5 1 98.25 129 ARG B C 1
ATOM 2423 O O . ARG B 1 129 ? 18.656 -13.133 -13.312 1 98.25 129 ARG B O 1
ATOM 2430 N N . THR B 1 130 ? 16.516 -13.375 -12.859 1 98.56 130 THR B N 1
ATOM 2431 C CA . THR B 1 130 ? 16.312 -14.008 -14.164 1 98.56 130 THR B CA 1
ATOM 2432 C C . THR B 1 130 ? 15.359 -13.188 -15.016 1 98.56 130 THR B C 1
ATOM 2434 O O . THR B 1 130 ? 15.719 -12.734 -16.109 1 98.56 130 THR B O 1
ATOM 2437 N N . LEU B 1 131 ? 14.156 -12.945 -14.555 1 98.69 131 LEU B N 1
ATOM 2438 C CA . LEU B 1 131 ? 13.062 -12.477 -15.406 1 98.69 131 LEU B CA 1
ATOM 2439 C C . LEU B 1 131 ? 12.836 -10.984 -15.219 1 98.69 131 LEU B C 1
ATOM 2441 O O . LEU B 1 131 ? 12.242 -10.328 -16.078 1 98.69 131 LEU B O 1
ATOM 2445 N N . LEU B 1 132 ? 13.242 -10.461 -14.18 1 98.81 132 LEU B N 1
ATOM 2446 C CA . LEU B 1 132 ? 12.867 -9.109 -13.773 1 98.81 132 LEU B CA 1
ATOM 2447 C C . LEU B 1 132 ? 13.234 -8.094 -14.859 1 98.81 132 LEU B C 1
ATOM 2449 O O . LEU B 1 132 ? 12.414 -7.25 -15.227 1 98.81 132 LEU B O 1
ATOM 2453 N N . LYS B 1 133 ? 14.453 -8.148 -15.359 1 98.25 133 LYS B N 1
ATOM 2454 C CA . LYS B 1 133 ? 14.906 -7.188 -16.359 1 98.25 133 LYS B CA 1
ATOM 2455 C C . LYS B 1 133 ? 14.062 -7.266 -17.625 1 98.25 133 LYS B C 1
ATOM 2457 O O . LYS B 1 133 ? 13.703 -6.238 -18.203 1 98.25 133 LYS B O 1
ATOM 2462 N N . GLU B 1 134 ? 13.828 -8.422 -17.984 1 98.38 134 GLU B N 1
ATOM 2463 C CA . GLU B 1 134 ? 13.031 -8.633 -19.203 1 98.38 134 GLU B CA 1
ATOM 2464 C C . GLU B 1 134 ? 11.617 -8.078 -19.031 1 98.38 134 GLU B C 1
ATOM 2466 O O . GLU B 1 134 ? 11.109 -7.387 -19.906 1 98.38 134 GLU B O 1
ATOM 2471 N N . VAL B 1 135 ? 10.961 -8.375 -17.922 1 98.56 135 VAL B N 1
ATOM 2472 C CA . VAL B 1 135 ? 9.586 -7.945 -17.688 1 98.56 135 VAL B CA 1
ATOM 2473 C C . VAL B 1 135 ? 9.539 -6.426 -17.547 1 98.56 135 VAL B C 1
ATOM 2475 O O . VAL B 1 135 ? 8.633 -5.773 -18.062 1 98.56 135 VAL B O 1
ATOM 2478 N N . HIS B 1 136 ? 10.5 -5.895 -16.844 1 97.75 136 HIS B N 1
ATOM 2479 C CA . HIS B 1 136 ? 10.594 -4.445 -16.703 1 97.75 136 HIS B CA 1
ATOM 2480 C C . HIS B 1 136 ? 10.68 -3.775 -18.078 1 97.75 136 HIS B C 1
ATOM 2482 O O . HIS B 1 136 ? 9.992 -2.779 -18.328 1 97.75 136 HIS B O 1
ATOM 2488 N N . SER B 1 137 ? 11.562 -4.25 -18.969 1 96.75 137 SER B N 1
ATOM 2489 C CA . SER B 1 137 ? 11.727 -3.699 -20.312 1 96.75 137 SER B CA 1
ATOM 2490 C C . SER B 1 137 ? 10.422 -3.779 -21.109 1 96.75 137 SER B C 1
ATOM 2492 O O . SER B 1 137 ? 10.07 -2.838 -21.828 1 96.75 137 SER B O 1
ATOM 2494 N N . PHE B 1 138 ? 9.82 -4.836 -20.969 1 96.5 138 PHE B N 1
ATOM 2495 C CA . PHE B 1 138 ? 8.547 -5.031 -21.672 1 96.5 138 PHE B CA 1
ATOM 2496 C C . PHE B 1 138 ? 7.52 -4.008 -21.203 1 96.5 138 PHE B C 1
ATOM 2498 O O . PHE B 1 138 ? 6.824 -3.408 -22.031 1 96.5 138 PHE B O 1
ATOM 2505 N N . LEU B 1 139 ? 7.375 -3.801 -19.906 1 96.25 139 LEU B N 1
ATOM 2506 C CA . LEU B 1 139 ? 6.422 -2.834 -19.375 1 96.25 139 LEU B CA 1
ATOM 2507 C C . LEU B 1 139 ? 6.758 -1.423 -19.844 1 96.25 139 LEU B C 1
ATOM 2509 O O . LEU B 1 139 ? 5.859 -0.62 -20.109 1 96.25 139 LEU B O 1
ATOM 2513 N N . SER B 1 140 ? 8 -1.116 -19.891 1 92.62 140 SER B N 1
ATOM 2514 C CA . SER B 1 140 ? 8.43 0.197 -20.359 1 92.62 140 SER B CA 1
ATOM 2515 C C . SER B 1 140 ? 8.008 0.436 -21.797 1 92.62 140 SER B C 1
ATOM 2517 O O . SER B 1 140 ? 7.625 1.551 -22.156 1 92.62 140 SER B O 1
ATOM 2519 N N . LEU B 1 141 ? 8.07 -0.509 -22.547 1 91.38 141 LEU B N 1
ATOM 2520 C CA . LEU B 1 141 ? 7.625 -0.418 -23.938 1 91.38 141 LEU B CA 1
ATOM 2521 C C . LEU B 1 141 ? 6.117 -0.208 -24.016 1 91.38 141 LEU B C 1
ATOM 2523 O O . LEU B 1 141 ? 5.637 0.559 -24.859 1 91.38 141 LEU B O 1
ATOM 2527 N N . LEU B 1 142 ? 5.441 -0.834 -23.141 1 88.94 142 LEU B N 1
ATOM 2528 C CA . LEU B 1 142 ? 3.992 -0.675 -23.078 1 88.94 142 LEU B CA 1
ATOM 2529 C C . LEU B 1 142 ? 3.617 0.751 -22.688 1 88.94 142 LEU B C 1
ATOM 2531 O O . LEU B 1 142 ? 2.672 1.319 -23.25 1 88.94 142 LEU B O 1
ATOM 2535 N N . ALA B 1 143 ? 4.301 1.313 -21.75 1 81.62 143 ALA B N 1
ATOM 2536 C CA . ALA B 1 143 ? 4.031 2.66 -21.25 1 81.62 143 ALA B CA 1
ATOM 2537 C C . ALA B 1 143 ? 4.395 3.713 -22.297 1 81.62 143 ALA B C 1
ATOM 2539 O O . ALA B 1 143 ? 3.729 4.746 -22.391 1 81.62 143 ALA B O 1
ATOM 2540 N N . GLY B 1 144 ? 5.582 3.701 -22.812 1 72.56 144 GLY B N 1
ATOM 2541 C CA . GLY B 1 144 ? 5.977 4.609 -23.875 1 72.56 144 GLY B CA 1
ATOM 2542 C C . GLY B 1 144 ? 4.98 4.656 -25.016 1 72.56 144 GLY B C 1
ATOM 2543 O O . GLY B 1 144 ? 4.809 5.699 -25.656 1 72.56 144 GLY B O 1
ATOM 2544 N N . GLU B 1 145 ? 4.426 3.576 -25.172 1 58.59 145 GLU B N 1
ATOM 2545 C CA . GLU B 1 145 ? 3.377 3.578 -26.188 1 58.59 145 GLU B CA 1
ATOM 2546 C C . GLU B 1 145 ? 2.15 4.355 -25.703 1 58.59 145 GLU B C 1
ATOM 2548 O O . GLU B 1 145 ? 1.426 4.938 -26.516 1 58.59 145 GLU B O 1
ATOM 2553 N N . LYS B 1 146 ? 1.88 4.398 -24.297 1 54.59 146 LYS B N 1
ATOM 2554 C CA . LYS B 1 146 ? 0.729 5.105 -23.75 1 54.59 146 LYS B CA 1
ATOM 2555 C C . LYS B 1 146 ? 1.141 6.461 -23.172 1 54.59 146 LYS B C 1
ATOM 2557 O O . LYS B 1 146 ? 0.312 7.18 -22.625 1 54.59 146 LYS B O 1
ATOM 2562 N N . LYS B 1 147 ? 2.33 6.746 -22.938 1 49.31 147 LYS B N 1
ATOM 2563 C CA . LYS B 1 147 ? 2.633 8.055 -22.359 1 49.31 147 LYS B CA 1
ATOM 2564 C C . LYS B 1 147 ? 1.634 9.109 -22.844 1 49.31 147 LYS B C 1
ATOM 2566 O O . LYS B 1 147 ? 1.802 10.297 -22.562 1 49.31 147 LYS B O 1
ATOM 2571 N N . THR B 1 148 ? 1.137 9.102 -23.875 1 37.62 148 THR B N 1
ATOM 2572 C CA . THR B 1 148 ? 0.371 10.328 -24.062 1 37.62 148 THR B CA 1
ATOM 2573 C C . THR B 1 148 ? -0.696 10.469 -22.969 1 37.62 148 THR B C 1
ATOM 2575 O O . THR B 1 148 ? -1.169 11.57 -22.703 1 37.62 148 THR B O 1
ATOM 2578 N N . LEU B 1 149 ? -1.348 9.336 -22.438 1 36.12 149 LEU B N 1
ATOM 2579 C CA . LEU B 1 149 ? -2.516 9.625 -21.609 1 36.12 149 LEU B CA 1
ATOM 2580 C C . LEU B 1 149 ? -2.162 9.578 -20.125 1 36.12 149 LEU B C 1
ATOM 2582 O O . LEU B 1 149 ? -3.037 9.383 -19.281 1 36.12 149 LEU B O 1
ATOM 2586 N N . LEU B 1 150 ? -1.069 9.703 -19.672 1 38.81 150 LEU B N 1
ATOM 2587 C CA . LEU B 1 150 ? -0.482 9.477 -18.359 1 38.81 150 LEU B CA 1
ATOM 2588 C C . LEU B 1 150 ? -1.218 10.281 -17.297 1 38.81 150 LEU B C 1
ATOM 2590 O O . LEU B 1 150 ? -0.857 10.234 -16.109 1 38.81 150 LEU B O 1
ATOM 2594 N N . GLY B 1 151 ? -2.004 11.172 -17.656 1 34.53 151 GLY B N 1
ATOM 2595 C CA . GLY B 1 151 ? -2.518 12.109 -16.672 1 34.53 151 GLY B CA 1
ATOM 2596 C C . GLY B 1 151 ? -3.553 11.508 -15.742 1 34.53 151 GLY B C 1
ATOM 2597 O O . GLY B 1 151 ? -4.258 12.227 -15.031 1 34.53 151 GLY B O 1
ATOM 2598 N N . SER B 1 152 ? -3.893 10.141 -15.945 1 35.03 152 SER B N 1
ATOM 2599 C CA . SER B 1 152 ? -5.105 9.875 -15.18 1 35.03 152 SER B CA 1
ATOM 2600 C C . SER B 1 152 ? -4.773 9.398 -13.773 1 35.03 152 SER B C 1
ATOM 2602 O O . SER B 1 152 ? -3.945 8.508 -13.586 1 35.03 152 SER B O 1
ATOM 2604 N N . PRO B 1 153 ? -5.215 10.023 -12.711 1 35 153 PRO B N 1
ATOM 2605 C CA . PRO B 1 153 ? -4.969 9.852 -11.273 1 35 153 PRO B CA 1
ATOM 2606 C C . PRO B 1 153 ? -5.48 8.516 -10.742 1 35 153 PRO B C 1
ATOM 2608 O O . PRO B 1 153 ? -5.297 8.203 -9.562 1 35 153 PRO B O 1
ATOM 2611 N N . GLY B 1 154 ? -6.16 7.672 -11.414 1 34.25 154 GLY B N 1
ATOM 2612 C CA . GLY B 1 154 ? -7.055 6.715 -10.789 1 34.25 154 GLY B CA 1
ATOM 2613 C C . GLY B 1 154 ? -6.352 5.441 -10.352 1 34.25 154 GLY B C 1
ATOM 2614 O O . GLY B 1 154 ? -7.004 4.438 -10.055 1 34.25 154 GLY B O 1
ATOM 2615 N N . TRP B 1 155 ? -5.066 5.273 -10.453 1 39.53 155 TRP B N 1
ATOM 2616 C CA . TRP B 1 155 ? -4.641 3.883 -10.328 1 39.53 155 TRP B CA 1
ATOM 2617 C C . TRP B 1 155 ? -4.48 3.492 -8.859 1 39.53 155 TRP B C 1
ATOM 2619 O O . TRP B 1 155 ? -3.811 4.188 -8.094 1 39.53 155 TRP B O 1
ATOM 2629 N N . MET B 1 156 ? -5.488 2.852 -8.062 1 42.44 156 MET B N 1
ATOM 2630 C CA . MET B 1 156 ? -5.246 2.334 -6.719 1 42.44 156 MET B CA 1
ATOM 2631 C C . MET B 1 156 ? -5.027 0.825 -6.746 1 42.44 156 MET B C 1
ATOM 2633 O O . MET B 1 156 ? -5.773 0.1 -7.406 1 42.44 156 MET B O 1
ATOM 2637 N N . MET B 1 157 ? -3.965 0.321 -6.41 1 44.44 157 MET B N 1
ATOM 2638 C CA . MET B 1 157 ? -3.771 -1.098 -6.125 1 44.44 157 MET B CA 1
ATOM 2639 C C . MET B 1 157 ? -4.23 -1.435 -4.711 1 44.44 157 MET B C 1
ATOM 2641 O O . MET B 1 157 ? -3.9 -0.723 -3.76 1 44.44 157 MET B O 1
ATOM 2645 N N . SER B 1 158 ? -5.418 -2.113 -4.383 1 37.25 158 SER B N 1
ATOM 2646 C CA . SER B 1 158 ? -5.797 -2.625 -3.07 1 37.25 158 SER B CA 1
ATOM 2647 C C . SER B 1 158 ? -5.391 -4.086 -2.906 1 37.25 158 SER B C 1
ATOM 2649 O O . SER B 1 158 ? -5.656 -4.91 -3.781 1 37.25 158 SER B O 1
ATOM 2651 N N . ALA B 1 159 ? -4.465 -4.41 -2.082 1 40.09 159 ALA B N 1
ATOM 2652 C CA . ALA B 1 159 ? -4.238 -5.793 -1.676 1 40.09 159 ALA B CA 1
ATOM 2653 C C . ALA B 1 159 ? -5.285 -6.246 -0.659 1 40.09 159 ALA B C 1
ATOM 2655 O O . ALA B 1 159 ? -5.469 -5.602 0.378 1 40.09 159 ALA B O 1
ATOM 2656 N N . GLY B 1 160 ? -6.445 -6.684 -0.952 1 37.69 160 GLY B N 1
ATOM 2657 C CA . GLY B 1 160 ? -7.559 -7.082 -0.104 1 37.69 160 GLY B CA 1
ATOM 2658 C C . GLY B 1 160 ? -7.309 -8.391 0.625 1 37.69 160 GLY B C 1
ATOM 2659 O O . GLY B 1 160 ? -6.699 -9.305 0.074 1 37.69 160 GLY B O 1
ATOM 2660 N N . TRP B 1 161 ? -7.371 -8.281 2.029 1 34.56 161 TRP B N 1
ATOM 2661 C CA . TRP B 1 161 ? -7.281 -9.398 2.959 1 34.56 161 TRP B CA 1
ATOM 2662 C C . TRP B 1 161 ? -8.492 -10.312 2.832 1 34.56 161 TRP B C 1
ATOM 2664 O O . TRP B 1 161 ? -9.633 -9.836 2.779 1 34.56 161 TRP B O 1
ATOM 2674 N N . GLY B 1 162 ? -8.406 -11.359 2.158 1 31.62 162 GLY B N 1
ATOM 2675 C CA . GLY B 1 162 ? -9.43 -12.367 2.379 1 31.62 162 GLY B CA 1
ATOM 2676 C C . GLY B 1 162 ? -9.562 -12.781 3.834 1 31.62 162 GLY B C 1
ATOM 2677 O O . GLY B 1 162 ? -8.57 -13.109 4.484 1 31.62 162 GLY B O 1
ATOM 2678 N N . LEU B 1 163 ? -10.375 -12.211 4.676 1 29.84 163 LEU B N 1
ATOM 2679 C CA . LEU B 1 163 ? -10.711 -12.68 6.012 1 29.84 163 LEU B CA 1
ATOM 2680 C C . LEU B 1 163 ? -11.008 -14.18 6.004 1 29.84 163 LEU B C 1
ATOM 2682 O O . LEU B 1 163 ? -11.891 -14.641 5.281 1 29.84 163 LEU B O 1
ATOM 2686 N N . SER B 1 164 ? -10.031 -14.977 6.133 1 28.12 164 SER B N 1
ATOM 2687 C CA . SER B 1 164 ? -10.359 -16.359 6.434 1 28.12 164 SER B CA 1
ATOM 2688 C C . SER B 1 164 ? -11.273 -16.469 7.648 1 28.12 164 SER B C 1
ATOM 2690 O O . SER B 1 164 ? -10.961 -15.953 8.719 1 28.12 164 SER B O 1
ATOM 2692 N N . SER B 1 165 ? -12.594 -16.469 7.543 1 29.02 165 SER B N 1
ATOM 2693 C CA . SER B 1 165 ? -13.531 -16.969 8.547 1 29.02 165 SER B CA 1
ATOM 2694 C C . SER B 1 165 ? -13.078 -18.312 9.102 1 29.02 165 SER B C 1
ATOM 2696 O O . SER B 1 165 ? -13.008 -19.297 8.375 1 29.02 165 SER B O 1
ATOM 2698 N N . SER B 1 166 ? -12.133 -18.375 9.961 1 28.3 166 SER B N 1
ATOM 2699 C CA . SER B 1 166 ? -11.922 -19.594 10.734 1 28.3 166 SER B CA 1
ATOM 2700 C C . SER B 1 166 ? -13.234 -20.109 11.328 1 28.3 166 SER B C 1
ATOM 2702 O O . SER B 1 166 ? -13.859 -19.422 12.133 1 28.3 166 SER B O 1
ATOM 2704 N N . SER B 1 167 ? -14.078 -20.781 10.633 1 28.38 167 SER B N 1
ATOM 2705 C CA . SER B 1 167 ? -15.133 -21.625 11.195 1 28.38 167 SER B CA 1
ATOM 2706 C C . SER B 1 167 ? -14.609 -22.484 12.328 1 28.38 167 SER B C 1
ATOM 2708 O O . SER B 1 167 ? -13.688 -23.281 12.133 1 28.38 167 SER B O 1
ATOM 2710 N N . ARG B 1 168 ? -14.711 -22.031 13.578 1 27.17 168 ARG B N 1
ATOM 2711 C CA . ARG B 1 168 ? -14.516 -22.875 14.75 1 27.17 168 ARG B CA 1
ATOM 2712 C C . ARG B 1 168 ? -15.219 -24.219 14.57 1 27.17 168 ARG B C 1
ATOM 2714 O O . ARG B 1 168 ? -16.406 -24.266 14.258 1 27.17 168 ARG B O 1
ATOM 2721 N N . PRO B 1 169 ? -14.406 -25.25 14.32 1 29.44 169 PRO B N 1
ATOM 2722 C CA . PRO B 1 169 ? -15.039 -26.562 14.258 1 29.44 169 PRO B CA 1
ATOM 2723 C C . PRO B 1 169 ? -16 -26.812 15.422 1 29.44 169 PRO B C 1
ATOM 2725 O O . PRO B 1 169 ? -15.711 -26.453 16.562 1 29.44 169 PRO B O 1
ATOM 2728 N N . GLU B 1 170 ? -17.312 -26.719 15.219 1 26.84 170 GLU B N 1
ATOM 2729 C CA . GLU B 1 170 ? -18.344 -27.188 16.156 1 26.84 170 GLU B CA 1
ATOM 2730 C C . GLU B 1 170 ? -17.938 -28.516 16.797 1 26.84 170 GLU B C 1
ATOM 2732 O O . GLU B 1 170 ? -17.703 -29.5 16.094 1 26.84 170 GLU B O 1
ATOM 2737 N N . LEU B 1 171 ? -17.094 -28.531 17.828 1 30.16 171 LEU B N 1
ATOM 2738 C CA . LEU B 1 171 ? -16.938 -29.703 18.672 1 30.16 171 LEU B CA 1
ATOM 2739 C C . LEU B 1 171 ? -18.281 -30.359 18.953 1 30.16 171 LEU B C 1
ATOM 2741 O O . LEU B 1 171 ? -19.219 -29.703 19.422 1 30.16 171 LEU B O 1
ATOM 2745 N N . GLU B 1 172 ? -18.688 -31.297 18.141 1 25.06 172 GLU B N 1
ATOM 2746 C CA . GLU B 1 172 ? -19.781 -32.219 18.375 1 25.06 172 GLU B CA 1
ATOM 2747 C C . GLU B 1 172 ? -19.828 -32.688 19.828 1 25.06 172 GLU B C 1
ATOM 2749 O O . GLU B 1 172 ? -18.828 -33.219 20.344 1 25.06 172 GLU B O 1
ATOM 2754 N N . LYS B 1 173 ? -20.547 -32 20.719 1 28.3 173 LYS B N 1
ATOM 2755 C CA . LYS B 1 173 ? -20.984 -32.5 22.016 1 28.3 173 LYS B CA 1
ATOM 2756 C C . LYS B 1 173 ? -21.359 -33.969 21.953 1 28.3 173 LYS B C 1
ATOM 2758 O O . LYS B 1 173 ? -22.203 -34.375 21.156 1 28.3 173 LYS B O 1
ATOM 2763 N N . ARG B 1 174 ? -20.391 -34.938 22.172 1 26.28 174 ARG B N 1
ATOM 2764 C CA . ARG B 1 174 ? -20.562 -36.375 22.422 1 26.28 174 ARG B CA 1
ATOM 2765 C C . ARG B 1 174 ? -21.75 -36.594 23.344 1 26.28 174 ARG B C 1
ATOM 2767 O O . ARG B 1 174 ? -21.922 -35.906 24.344 1 26.28 174 ARG B O 1
ATOM 2774 N N . GLY B 1 175 ? -22.891 -36.938 22.75 1 25.52 175 GLY B N 1
ATOM 2775 C CA . GLY B 1 175 ? -24.094 -37.5 23.359 1 25.52 175 GLY B CA 1
ATOM 2776 C C . GLY B 1 175 ? -23.828 -38.375 24.547 1 25.52 175 GLY B C 1
ATOM 2777 O O . GLY B 1 175 ? -22.875 -39.188 24.547 1 25.52 175 GLY B O 1
ATOM 2778 N N . GLU B 1 176 ? -23.938 -37.875 25.766 1 26.47 176 GLU B N 1
ATOM 2779 C CA . GLU B 1 176 ? -24.047 -38.594 27.016 1 26.47 176 GLU B CA 1
ATOM 2780 C C . GLU B 1 176 ? -24.969 -39.812 26.844 1 26.47 176 GLU B C 1
ATOM 2782 O O . GLU B 1 176 ? -26.109 -39.688 26.391 1 26.47 176 GLU B O 1
ATOM 2787 N N . VAL B 1 177 ? -24.469 -40.969 26.531 1 27.92 177 VAL B N 1
ATOM 2788 C CA . VAL B 1 177 ? -25.172 -42.25 26.75 1 27.92 177 VAL B CA 1
ATOM 2789 C C . VAL B 1 177 ? -25.719 -42.281 28.172 1 27.92 177 VAL B C 1
ATOM 2791 O O . VAL B 1 177 ? -24.984 -42.125 29.141 1 27.92 177 VAL B O 1
ATOM 2794 N N . ARG B 1 178 ? -27.016 -42.188 28.344 1 22.56 178 ARG B N 1
ATOM 2795 C CA . ARG B 1 178 ? -27.75 -42.719 29.484 1 22.56 178 ARG B CA 1
ATOM 2796 C C . ARG B 1 178 ? -27.453 -44.219 29.688 1 22.56 178 ARG B C 1
ATOM 2798 O O . ARG B 1 178 ? -27.344 -44.969 28.719 1 22.56 178 ARG B O 1
#

Solvent-accessible surface area (backbone atoms only — not comparable to full-atom values): 19432 Å² total; per-residue (Å²): 128,72,55,53,54,51,50,51,64,73,37,44,64,60,36,53,75,48,39,43,42,32,39,38,32,38,20,70,81,42,64,89,75,66,80,96,50,49,74,48,63,40,73,41,66,96,46,54,80,51,76,60,64,81,47,45,65,64,52,39,48,53,51,49,53,37,37,75,71,33,22,3,35,34,35,22,25,57,59,40,28,24,62,24,45,47,52,50,34,55,39,41,30,43,79,43,91,46,49,62,66,54,35,44,47,56,46,32,66,34,28,55,44,50,56,49,47,69,35,53,50,51,41,45,54,48,35,66,75,65,48,36,66,60,53,32,53,51,50,50,54,56,43,67,72,47,55,82,63,70,78,55,59,39,19,30,49,44,75,43,64,20,72,67,76,78,75,72,78,78,80,76,78,79,75,81,82,128,128,73,58,53,54,50,50,51,63,72,37,44,65,59,36,53,75,49,38,44,42,33,40,39,32,37,21,71,79,43,64,87,75,65,81,94,49,49,74,48,63,42,71,41,66,95,46,53,80,51,78,59,65,82,48,45,65,63,50,40,50,53,50,48,55,37,37,74,71,34,22,3,35,34,37,24,26,59,60,40,28,25,61,25,45,45,52,51,32,54,38,41,31,44,79,42,92,46,49,62,66,54,35,45,47,56,49,31,68,33,30,56,45,49,52,50,46,69,34,53,49,51,41,46,55,48,35,66,75,66,48,38,65,59,54,32,53,51,50,50,54,55,42,68,72,44,54,82,64,70,80,57,57,39,19,32,48,44,76,44,64,24,73,66,77,76,74,73,76,76,75,74,78,76,75,78,79,128

InterPro domains:
  IPR000340 Dual specificity phosphatase, catalytic domain [PF00782] (13-129)
  IPR000387 Tyrosine-specific protein phosphatases domain [PS50056] (54-128)
  IPR016130 Protein-tyrosine phosphatase, active site [PS00383] (75-85)
  IPR020422 Dual specificity protein phosphatase domain [PS50054] (1-133)
  IPR020422 Dual specificity protein phosphatase domain [SM00195] (5-130)
  IPR029021 Protein-tyrosine phosphatase-like [G3DSA:3.90.190.10] (5-147)
  IPR029021 Protein-tyrosine phosphatase-like [SSF52799] (10-133)

Sequence (356 aa):
QNNMAATLKRDRENLTKNRVTHILSVHNNARPVLEDMTYLCISVSDSSSQNLIQHFKESIRFIHECRLHGGGCLIHCLAGVSRSTTILVAYLMTVTDLSWEECLAATRGVRSYVSPNFGFQQQLQEYERTLLKEVHSFLSLLAGEKKTLLGSPGWMMSAGWGLSSSSRPELEKRGEVRQNNMAATLKRDRENLTKNRVTHILSVHNNARPVLEDMTYLCISVSDSSSQNLIQHFKESIRFIHECRLHGGGCLIHCLAGVSRSTTILVAYLMTVTDLSWEECLAATRGVRSYVSPNFGFQQQLQEYERTLLKEVHSFLSLLAGEKKTLLGSPGWMMSAGWGLSSSSRPELEKRGEVR

=== Feature glossary ===
Key to the feature types in this record:

Secondary structure (8-state, DSSP). Secondary structure is the local, repeating backbone conformation. DSSP classifies it into eight states by reading the hydrogen-bond network: three helix types (H, G, I), two β types (E, B), two non-regular types (T, S), and unstructured coil (-).

Backbone torsions (φ/ψ). Backbone dihedral angles. Every residue except chain termin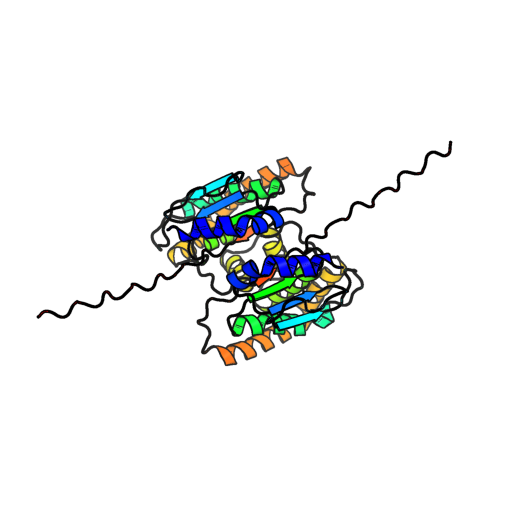i has a φ (preceding-C → N → Cα → C) and a ψ (N → Cα → C → next-N). They are reported in degrees following the IUPAC sign convention. Secondary structure is essentially a statement about which (φ, ψ) basin each residue occupies.

Predicted aligned error. Predicted Aligned Error (PAE) is an AlphaFold confidence matrix: entry (i, j) is the expected error in the position of residue j, in ångströms, when the prediction is superimposed on the true structure at residue i. Low PAE within a block of residues means that block is internally rigid and well-predicted; high PAE between two blocks means their relative placement is uncertain even if each block individually is confident.

B-factor. B-factor (Debye–Waller factor) reflects atomic displacement in the crystal lattice. It is an experimental observable (units Å²), not a prediction; low values mean the atom is pinned down, high values mean it moves or is heterogeneous across the crystal.

Secondary structure (3-state, P-SEA). Three-state secondary structure (P-SEA) collapses the eight DSSP classes into helix (a), strand (b), and coil (c). P-SEA assigns these from Cα geometry alone — distances and angles — without requiring backbone oxygens, so it works on any Cα trace.

Sequence. Primary structure: the covalent order of the twenty standard amino acids along the backbone. Two proteins with the same sequence will (almost always) fold to the same structure; two with 30% identity often share a fold but not the details.

pLDDT. pLDDT is the predicted lDDT-Cα score: AlphaFold's confidence that the local environment of each residue (all inter-atomic distances within 15 Å) is correctly placed. It is a per-residue number between 0 and 100, with higher meaning more reliable.

InterPro / GO / CATH / organism. Functional annotations link the protein to curated databases. InterPro entries identify conserved domains and families by matching the sequence against member-database signatures (Pfam, PROSITE, CDD, …). Gene Ontology (GO) terms describe molecular function, biological process, and cellular component in a controlled vocabulary. CATH places the structure in a hierarchical fold classification (Class/Architecture/Topology/Homologous-superfamily). The organism is the source species.

Contact-map, Ramachandran, and PAE plots. Three diagnostic plots accompany the record. The Cα contact map visualizes the tertiary structure as a 2D adjacency matrix (8 Å cutoff, sequence-local contacts suppressed). The Ramachandran plot shows the distribution of backbone (φ, ψ) torsions, with points in the α and β basins reflecting secondary structure content. The PAE plot shows AlphaFold's inter-residue confidence as a color matrix.

mmCIF coordinates. The mmCIF table is the protein's shape written out atom by atom. For each backbone N, Cα, C, and carbonyl O, it records an (x, y, z) coordinate triple in Å plus the residue type, chain letter, and residue number.

Radius of gyration, Cα contacts, bounding box. Three whole-structure scalars: the radius of gyration (RMS distance of Cα from centroid, in Å), the count of Cα–Cα contacts (pairs closer than 8 Å and separated by more than four residues in sequence — i.e. tertiary, not local, contacts), and the bounding-box dimensions. Together they distinguish compact globular folds from extended fibres or disordered chains.

Foldseek 3Di. The Foldseek 3Di string encodes local tertiary geometry as a 20-letter alphabet — one character per residue — derived from the relative positions of nearby Cα atoms. Unlike the amino-acid sequence, 3Di is a direct function of the 3D structure, so two proteins with the same fold have similar 3Di strings even at low sequence identity.

Rendered structure images. Six rendered views show the 3D structure from the faces of a cube — i.e. along ±x, ±y, ±z. Rendering representation is drawn randomly per protein from cartoon (secondary-structure ribbons), sticks (backbone bonds), or molecular surface; coloring is either N→C rainbow (blue at the N-terminus through red at the C-terminus) or one color per chain.

Nearest PDB structures. The Foldseek neighbor list gives the closest experimentally determined structures in the PDB, ranked by structural alignment. TM-score near 1 means near-identical fold; near 0.3 means only rough topology match. This is how one finds what a novel AlphaFold prediction most resembles in the solved-structure universe.

Solvent-accessible surface area. SASA measures how much of the protein is reachable by solvent. It is computed by rolling a water-sized probe over the atomic surface and summing the exposed area (Å²). Per-residue SASA distinguishes core (buried, low SASA) from surface (exposed, high SASA) residues; total SASA is a whole-molecule size measure.